Protein AF-A0A7W0Q7G8-F1 (afdb_monomer)

Solvent-accessible surface area (backbone atoms only — not comparable to full-atom values): 14414 Å² total; per-residue (Å²): 134,86,83,83,68,72,90,66,50,74,68,53,51,50,31,39,50,43,37,49,51,21,53,51,52,24,50,53,39,38,53,51,17,48,56,51,11,52,54,36,31,76,72,74,36,59,67,59,9,50,51,43,32,51,52,21,50,53,50,22,52,51,49,33,52,53,27,45,51,52,18,37,72,70,49,53,97,83,48,66,49,64,58,69,44,63,45,79,78,49,75,60,97,88,45,76,45,71,47,62,78,22,70,73,46,47,34,51,34,46,63,75,34,53,96,70,60,74,82,75,51,72,67,58,51,51,47,40,52,52,48,53,52,49,58,70,68,46,77,50,66,71,83,72,48,76,82,72,74,78,65,90,48,69,69,52,43,54,55,55,44,69,70,37,93,41,72,67,57,26,51,55,51,47,54,55,46,61,76,68,51,78,52,68,68,62,43,51,51,53,38,51,55,52,36,51,67,64,44,48,66,55,49,56,56,45,69,74,45,58,78,88,53,32,61,59,54,52,53,48,51,50,53,51,54,72,72,49,95,62,63,64,69,45,47,54,51,44,48,54,53,50,51,52,51,55,60,69,70,49,76,88,126

Nearest PDB structures (foldseek):
  4mrn-assembly1_A  TM=2.225E-01  e=9.162E+00  Novosphingobium aromaticivorans DSM 12444

Foldseek 3Di:
DDDQDQPDDLLLVVLQVLLVVLVVVLVVLQVVLQVVLVVCCVPPNNVSSVVSNVVSNVVSVVSNVVSLVVSQVSDDPPHQDSYPQKDWPDDDDLDTDIDGPGLLSLLVSCVRCVVPDDDQDPVSVVSNVVNVVVVVPPPPCVVVPPCDDQDDDLVVLLVVLVPQPDLVSNLVSLVVVVVRDPDPVSNLVSLVSNLCVVCVVLVVVLVPDDLVCSLVSLVVVLVVLVSDDGPPSNSVVNNVVSVVVNVVSDDDD

pLDDT: mean 89.49, std 10.61, range [42.88, 98.25]

Structure (mmCIF, N/CA/C/O backbone):
data_AF-A0A7W0Q7G8-F1
#
_entry.id   AF-A0A7W0Q7G8-F1
#
loop_
_atom_site.group_PDB
_atom_site.id
_atom_site.type_symbol
_atom_site.label_atom_id
_atom_site.label_alt_id
_atom_site.label_comp_id
_atom_site.label_asym_id
_atom_site.label_entity_id
_atom_site.label_seq_id
_atom_site.pdbx_PDB_ins_code
_atom_site.Cartn_x
_atom_site.Cartn_y
_atom_site.Cartn_z
_atom_site.occupancy
_atom_site.B_iso_or_equiv
_atom_site.auth_seq_id
_atom_site.auth_comp_id
_atom_site.auth_asym_id
_atom_site.auth_atom_id
_atom_site.pdbx_PDB_model_num
ATOM 1 N N . MET A 1 1 ? -1.857 24.475 -11.453 1.00 55.62 1 MET A N 1
ATOM 2 C CA . MET A 1 1 ? -1.023 24.073 -10.298 1.00 55.62 1 MET A CA 1
ATOM 3 C C . MET A 1 1 ? -0.299 22.792 -10.704 1.00 55.62 1 MET A C 1
ATOM 5 O O . MET A 1 1 ? -0.971 21.893 -11.186 1.00 55.62 1 MET A O 1
ATOM 9 N N . ARG A 1 2 ? 1.041 22.737 -10.677 1.00 68.44 2 ARG A N 1
ATOM 10 C CA . ARG A 1 2 ? 1.779 21.526 -11.094 1.00 68.44 2 ARG A CA 1
ATOM 11 C C . ARG A 1 2 ? 1.855 20.561 -9.912 1.00 68.44 2 ARG A C 1
ATOM 13 O O . ARG A 1 2 ? 2.309 20.961 -8.846 1.00 68.44 2 ARG A O 1
ATOM 20 N N . GLU A 1 3 ? 1.425 19.322 -10.108 1.00 83.19 3 GLU A N 1
ATOM 21 C CA . GLU A 1 3 ? 1.458 18.278 -9.080 1.00 83.19 3 GLU A CA 1
ATOM 22 C C . GLU A 1 3 ? 2.909 17.888 -8.751 1.00 83.19 3 GLU A C 1
ATOM 24 O O . GLU A 1 3 ? 3.724 17.705 -9.661 1.00 83.19 3 GLU A O 1
ATOM 29 N N . LEU A 1 4 ? 3.264 17.813 -7.466 1.00 83.81 4 LEU A N 1
ATOM 30 C CA . LEU A 1 4 ? 4.567 17.317 -7.008 1.00 83.81 4 LEU A CA 1
ATOM 31 C C . LEU A 1 4 ? 4.501 15.795 -6.875 1.00 83.81 4 LEU A C 1
ATOM 33 O O . LEU A 1 4 ? 3.577 15.268 -6.262 1.00 83.81 4 LEU A O 1
ATOM 37 N N . LEU A 1 5 ? 5.486 15.093 -7.433 1.00 82.94 5 LEU A N 1
ATOM 38 C CA . LEU A 1 5 ? 5.539 13.634 -7.385 1.00 82.94 5 LEU A CA 1
ATOM 39 C C . LEU A 1 5 ? 6.273 13.196 -6.117 1.00 82.94 5 LEU A C 1
ATOM 41 O O . LEU A 1 5 ? 7.446 13.521 -5.936 1.00 82.94 5 LEU A O 1
ATOM 45 N N . PHE A 1 6 ? 5.591 12.465 -5.240 1.00 84.62 6 PHE A N 1
ATOM 46 C CA . PHE A 1 6 ? 6.194 11.900 -4.035 1.00 84.62 6 PHE A CA 1
ATOM 47 C C . PHE A 1 6 ? 6.499 10.411 -4.254 1.00 84.62 6 PHE A C 1
ATOM 49 O O . PHE A 1 6 ? 5.571 9.651 -4.533 1.00 84.62 6 PHE A O 1
ATOM 56 N N . PRO A 1 7 ? 7.762 9.960 -4.108 1.00 80.38 7 PRO A N 1
ATOM 57 C CA . PRO A 1 7 ? 8.162 8.575 -4.365 1.00 80.38 7 PRO A CA 1
ATOM 58 C C . PRO A 1 7 ? 7.770 7.620 -3.225 1.00 80.38 7 PRO A C 1
ATOM 60 O O . PRO A 1 7 ? 8.604 6.885 -2.688 1.00 80.38 7 PRO A O 1
ATOM 63 N N . TYR A 1 8 ? 6.498 7.611 -2.833 1.00 81.19 8 TYR A N 1
ATOM 64 C CA . TYR A 1 8 ? 5.974 6.618 -1.904 1.00 81.19 8 TYR A CA 1
ATOM 65 C C . TYR A 1 8 ? 5.617 5.332 -2.648 1.00 81.19 8 TYR A C 1
ATOM 67 O O . TYR A 1 8 ? 4.885 5.349 -3.632 1.00 81.19 8 TYR A O 1
ATOM 75 N N . CYS A 1 9 ? 6.087 4.188 -2.149 1.00 83.19 9 CYS A N 1
ATOM 76 C CA . CYS A 1 9 ? 5.503 2.908 -2.543 1.00 83.19 9 CYS A CA 1
ATOM 77 C C . CYS A 1 9 ? 4.187 2.677 -1.781 1.00 83.19 9 CYS A C 1
ATOM 79 O O . CYS A 1 9 ? 3.979 3.250 -0.708 1.00 83.19 9 CYS A O 1
ATOM 81 N N . SER A 1 10 ? 3.322 1.793 -2.283 1.00 78.25 10 SER A N 1
ATOM 82 C CA . SER A 1 10 ? 2.039 1.459 -1.640 1.00 78.25 10 SER A CA 1
ATOM 83 C C . SER A 1 10 ? 2.195 1.033 -0.173 1.00 78.25 10 SER A C 1
ATOM 85 O O . SER A 1 10 ? 1.406 1.428 0.682 1.00 78.25 10 SER A O 1
ATOM 87 N N . ARG A 1 11 ? 3.273 0.309 0.157 1.00 82.06 11 ARG A N 1
ATOM 88 C CA . ARG A 1 11 ? 3.607 -0.059 1.544 1.00 82.06 11 ARG A CA 1
ATOM 89 C C . ARG A 1 11 ? 3.956 1.150 2.409 1.00 82.06 11 ARG A C 1
ATOM 91 O O . ARG A 1 11 ? 3.580 1.184 3.580 1.00 82.06 11 ARG A O 1
ATOM 98 N N . CYS A 1 12 ? 4.658 2.138 1.851 1.00 84.88 12 CYS A N 1
ATOM 99 C CA . CYS A 1 12 ? 4.950 3.370 2.573 1.00 84.88 12 CYS A CA 1
ATOM 100 C C . CYS A 1 12 ? 3.671 4.156 2.877 1.00 84.88 12 CYS A C 1
ATOM 102 O O . CYS A 1 12 ? 3.468 4.587 4.007 1.00 84.88 12 CYS A O 1
ATOM 104 N N . VAL A 1 13 ? 2.766 4.254 1.900 1.00 87.75 13 VAL A N 1
ATOM 105 C CA . VAL A 1 13 ? 1.443 4.865 2.100 1.00 87.75 13 VAL A CA 1
ATOM 106 C C . VAL A 1 13 ? 0.654 4.122 3.185 1.00 87.75 13 VAL A C 1
ATOM 108 O O . VAL A 1 13 ? 0.043 4.752 4.047 1.00 87.75 13 VAL A O 1
ATOM 111 N N . GLY A 1 14 ? 0.715 2.787 3.197 1.00 86.12 14 GLY A N 1
ATOM 112 C CA . GLY A 1 14 ? 0.046 1.950 4.193 1.00 86.12 14 GLY A CA 1
ATOM 113 C C . GLY A 1 14 ? 0.449 2.262 5.638 1.00 86.12 14 GLY A C 1
ATOM 114 O O . GLY A 1 14 ? -0.424 2.511 6.470 1.00 86.12 14 GLY A O 1
ATOM 115 N N . HIS A 1 15 ? 1.750 2.298 5.956 1.00 88.44 15 HIS A N 1
ATOM 116 C CA . HIS A 1 15 ? 2.173 2.586 7.335 1.00 88.44 15 HIS A CA 1
ATOM 117 C C . HIS A 1 15 ? 1.925 4.047 7.733 1.00 88.44 15 HIS A C 1
ATOM 119 O O . HIS A 1 15 ? 1.560 4.297 8.881 1.00 88.44 15 HIS A O 1
ATOM 125 N N . VAL A 1 16 ? 2.047 5.003 6.800 1.00 88.81 16 VAL A N 1
ATOM 126 C CA . VAL A 1 16 ? 1.694 6.409 7.062 1.00 88.81 16 VAL A CA 1
ATOM 127 C C . VAL A 1 16 ? 0.213 6.526 7.410 1.00 88.81 16 VAL A C 1
ATOM 129 O O . VAL A 1 16 ? -0.131 7.192 8.383 1.00 88.81 16 VAL A O 1
ATOM 132 N N . ARG A 1 17 ? -0.666 5.812 6.700 1.00 90.44 17 ARG A N 1
ATOM 133 C CA . ARG A 1 17 ? -2.098 5.787 7.014 1.00 90.44 17 ARG A CA 1
ATOM 134 C C . ARG A 1 17 ? -2.375 5.211 8.404 1.00 90.44 17 ARG A C 1
ATOM 136 O O . ARG A 1 17 ? -3.215 5.745 9.125 1.00 90.44 17 ARG A O 1
ATOM 143 N N . ILE A 1 18 ? -1.667 4.152 8.809 1.00 89.62 18 ILE A N 1
ATOM 144 C CA . ILE A 1 18 ? -1.769 3.588 10.170 1.00 89.62 18 ILE A CA 1
ATOM 145 C C . ILE A 1 18 ? -1.323 4.625 11.209 1.00 89.62 18 ILE A C 1
ATOM 147 O O . ILE A 1 18 ? -2.012 4.831 12.209 1.00 89.62 18 ILE A O 1
ATOM 151 N N . TRP A 1 19 ? -0.210 5.314 10.950 1.00 91.69 19 TRP A N 1
ATOM 152 C CA . TRP A 1 19 ? 0.302 6.379 11.809 1.00 91.69 19 TRP A CA 1
ATOM 153 C C . TRP A 1 19 ? -0.710 7.526 11.967 1.00 91.69 19 TRP A C 1
ATOM 155 O O . TRP A 1 19 ? -1.003 7.950 13.085 1.00 91.69 19 TRP A O 1
ATOM 165 N N . GLU A 1 20 ? -1.293 7.999 10.863 1.00 91.00 20 GLU A N 1
ATOM 166 C CA . GLU A 1 20 ? -2.317 9.053 10.859 1.00 91.00 20 GLU A CA 1
ATOM 167 C C . GLU A 1 20 ? -3.597 8.630 11.571 1.00 91.00 20 GLU A C 1
ATOM 169 O O . GLU A 1 20 ? -4.139 9.396 12.364 1.00 91.00 20 GLU A O 1
ATOM 174 N N . THR A 1 21 ? -4.043 7.393 11.351 1.00 90.31 21 THR A N 1
ATOM 175 C CA . THR A 1 21 ? -5.220 6.843 12.035 1.00 90.31 21 THR A CA 1
ATOM 176 C C . THR A 1 21 ? -4.992 6.796 13.546 1.00 90.31 21 THR A C 1
ATOM 178 O O . THR A 1 21 ? -5.896 7.127 14.309 1.00 90.31 21 THR A O 1
ATOM 181 N N . GLY A 1 22 ? -3.775 6.458 13.991 1.00 89.75 22 GLY A N 1
ATOM 182 C CA . GLY A 1 22 ? -3.403 6.506 15.405 1.00 89.75 22 GLY A CA 1
ATOM 183 C C . GLY A 1 22 ? -3.446 7.917 15.990 1.00 89.75 22 GLY A C 1
ATOM 184 O O . GLY A 1 22 ? -3.994 8.106 17.075 1.00 89.75 22 GLY A O 1
ATOM 185 N N . SER A 1 23 ? -2.935 8.909 15.254 1.00 90.69 23 SER A N 1
ATOM 186 C CA . SER A 1 23 ? -3.007 10.318 15.662 1.00 90.69 23 SER A CA 1
ATOM 187 C C . SER A 1 23 ? -4.447 10.828 15.725 1.00 90.69 23 SER A C 1
ATOM 189 O O . SER A 1 23 ? -4.807 11.533 16.659 1.00 90.69 23 SER A O 1
ATOM 191 N N . MET A 1 24 ? -5.285 10.469 14.752 1.00 93.56 24 MET A N 1
ATOM 192 C CA . MET A 1 24 ? -6.693 10.863 14.737 1.00 93.56 24 MET A CA 1
ATOM 193 C C . MET A 1 24 ? -7.456 10.219 15.899 1.00 93.56 24 MET A C 1
ATOM 195 O O . MET A 1 24 ? -8.207 10.897 16.596 1.00 93.56 24 MET A O 1
ATOM 199 N N . ALA A 1 25 ? -7.229 8.926 16.151 1.00 92.75 25 ALA A N 1
ATOM 200 C CA . ALA A 1 25 ? -7.847 8.214 17.264 1.00 92.75 25 ALA A CA 1
ATOM 201 C C . ALA A 1 25 ? -7.474 8.835 18.618 1.00 92.75 25 ALA A C 1
ATOM 203 O O . ALA A 1 25 ? -8.348 9.029 19.461 1.00 92.75 25 ALA A O 1
ATOM 204 N N . SER A 1 26 ? -6.204 9.199 18.826 1.00 93.31 26 SER A N 1
ATOM 205 C CA . SER A 1 26 ? -5.782 9.842 20.073 1.00 93.31 26 SER A CA 1
ATOM 206 C C . SER A 1 26 ? -6.368 11.244 20.235 1.00 93.31 26 SER A C 1
ATOM 208 O O . SER A 1 26 ? -6.810 11.582 21.332 1.00 93.31 26 SER A O 1
ATOM 210 N N . SER A 1 27 ? -6.479 12.027 19.155 1.00 95.31 27 SER A N 1
ATOM 211 C CA . SER A 1 27 ? -7.188 13.313 19.179 1.00 95.31 27 SER A CA 1
ATOM 212 C C . SER A 1 27 ? -8.660 13.154 19.570 1.00 95.31 27 SER A C 1
ATOM 214 O O . SER A 1 27 ? -9.144 13.904 20.413 1.00 95.31 27 SER A O 1
ATOM 216 N N . VAL A 1 28 ? -9.365 12.157 19.024 1.00 97.31 28 VAL A N 1
ATOM 217 C CA . VAL A 1 28 ? -10.772 11.880 19.373 1.00 97.31 28 VAL A CA 1
ATOM 218 C C . VAL A 1 28 ? -10.918 11.484 20.845 1.00 97.31 28 VAL A C 1
ATOM 220 O O . VAL A 1 28 ? -11.810 11.993 21.528 1.00 97.31 28 VAL A O 1
ATOM 223 N N . ILE A 1 29 ? -10.029 10.626 21.358 1.00 96.94 29 ILE A N 1
ATOM 224 C CA . ILE A 1 29 ? -10.009 10.238 22.779 1.00 96.94 29 ILE A CA 1
ATOM 225 C C . ILE A 1 29 ? -9.787 11.467 23.667 1.00 96.94 29 ILE A C 1
ATOM 227 O O . ILE A 1 29 ? -10.525 11.661 24.630 1.00 96.94 29 ILE A O 1
ATOM 231 N N . MET A 1 30 ? -8.818 12.320 23.322 1.00 97.94 30 MET A N 1
ATOM 232 C CA . MET A 1 30 ? -8.525 13.542 24.074 1.00 97.94 30 MET A CA 1
ATOM 233 C C . MET A 1 30 ? -9.702 14.514 24.081 1.00 97.94 30 MET A C 1
ATOM 235 O O . MET A 1 30 ? -10.077 14.993 25.146 1.00 97.94 30 MET A O 1
ATOM 239 N N . LEU A 1 31 ? -10.319 14.777 22.925 1.00 97.94 31 LEU A N 1
ATOM 240 C CA . LEU A 1 31 ? -11.483 15.662 22.834 1.00 97.94 31 LEU A CA 1
ATOM 241 C C . LEU A 1 31 ? -12.647 15.137 23.680 1.00 97.94 31 LEU A C 1
ATOM 243 O O . LEU A 1 31 ? -13.218 15.884 24.469 1.00 97.94 31 LEU A O 1
ATOM 247 N N . THR A 1 32 ? -12.937 13.838 23.587 1.00 97.75 32 THR A N 1
ATOM 248 C CA . THR A 1 32 ? -13.995 13.195 24.382 1.00 97.75 32 THR A CA 1
ATOM 249 C C . THR A 1 32 ? -13.694 13.271 25.880 1.00 97.75 32 THR A C 1
ATOM 251 O O . THR A 1 32 ? -14.578 13.589 26.673 1.00 97.75 32 THR A O 1
ATOM 254 N N . GLY A 1 33 ? -12.441 13.031 26.274 1.00 97.75 33 GLY A N 1
ATOM 255 C CA . GLY A 1 33 ? -11.991 13.131 27.660 1.00 97.75 33 GLY A CA 1
ATOM 256 C C . GLY A 1 33 ? -12.069 14.545 28.229 1.00 97.75 33 GLY A C 1
ATOM 257 O O . GLY A 1 33 ? -12.517 14.720 29.358 1.00 97.75 33 GLY A O 1
ATOM 258 N N . ILE A 1 34 ? -11.687 15.556 27.444 1.00 98.00 34 ILE A N 1
ATOM 259 C CA . ILE A 1 34 ? -11.801 16.972 27.818 1.00 98.00 34 ILE A CA 1
ATOM 260 C C . ILE A 1 34 ? -13.273 17.345 28.003 1.00 98.00 34 ILE A C 1
ATOM 262 O O . ILE A 1 34 ? -13.645 17.852 29.060 1.00 98.00 34 ILE A O 1
ATOM 266 N N . SER A 1 35 ? -14.124 17.060 27.013 1.00 98.00 35 SER A N 1
ATOM 267 C CA . SER A 1 35 ? -15.554 17.375 27.085 1.00 98.00 35 SER A CA 1
ATOM 268 C C . SER A 1 35 ? -16.237 16.664 28.256 1.00 98.00 35 SER A C 1
ATOM 270 O O . SER A 1 35 ? -16.963 17.301 29.016 1.00 98.00 35 SER A O 1
ATOM 272 N N . GLY A 1 36 ? -15.964 15.370 28.453 1.00 97.25 36 GLY A N 1
ATOM 273 C CA . GLY A 1 36 ? -16.499 14.601 29.579 1.00 97.25 36 GLY A CA 1
ATOM 274 C C . GLY A 1 36 ? -15.995 15.103 30.934 1.00 97.25 36 GLY A C 1
ATOM 275 O O . GLY A 1 36 ? -16.781 15.257 31.868 1.00 97.25 36 GLY A O 1
ATOM 276 N N . GLY A 1 37 ? -14.703 15.431 31.027 1.00 97.06 37 GLY A N 1
ATOM 277 C CA . GLY A 1 37 ? -14.094 16.000 32.227 1.00 97.06 37 GLY A CA 1
ATOM 278 C C . GLY A 1 37 ? -14.726 17.334 32.631 1.00 97.06 37 GLY A C 1
ATOM 279 O O . GLY A 1 37 ? -15.038 17.524 33.805 1.00 97.06 37 GLY A O 1
ATOM 280 N N . ILE A 1 38 ? -14.992 18.225 31.666 1.00 98.12 38 ILE A N 1
ATOM 281 C CA . ILE A 1 38 ? -15.667 19.511 31.910 1.00 98.12 38 ILE A CA 1
ATOM 282 C C . ILE A 1 38 ? -17.085 19.292 32.453 1.00 98.12 38 ILE A C 1
ATOM 284 O O . ILE A 1 38 ? -17.454 19.896 33.458 1.00 98.12 38 ILE A O 1
ATOM 288 N N . VAL A 1 39 ? -17.875 18.405 31.839 1.00 98.25 39 VAL A N 1
ATOM 289 C CA . VAL A 1 39 ? -19.254 18.127 32.284 1.00 98.25 39 VAL A CA 1
ATOM 290 C C . VAL A 1 39 ? -19.284 17.591 33.720 1.00 98.25 39 VAL A C 1
ATOM 292 O O . VAL A 1 39 ? -20.107 18.029 34.527 1.00 98.25 39 VAL A O 1
ATOM 295 N N . ILE A 1 40 ? -18.373 16.682 34.077 1.00 97.88 40 ILE A N 1
ATOM 296 C CA . ILE A 1 40 ? -18.291 16.121 35.437 1.00 97.88 40 ILE A CA 1
ATOM 297 C C . ILE A 1 40 ? -17.808 17.169 36.444 1.00 97.88 40 ILE A C 1
ATOM 299 O O . ILE A 1 40 ? -18.347 17.248 37.550 1.00 97.88 40 ILE A O 1
ATOM 303 N N . ALA A 1 41 ? -16.841 18.008 36.061 1.00 97.56 41 ALA A N 1
ATOM 304 C CA . ALA A 1 41 ? -16.359 19.096 36.907 1.00 97.56 41 ALA A CA 1
ATOM 305 C C . ALA A 1 41 ? -17.470 20.098 37.254 1.00 97.56 41 ALA A C 1
ATOM 307 O O . ALA A 1 41 ? -17.533 20.556 38.392 1.00 97.56 41 ALA A O 1
ATOM 308 N N . LEU A 1 42 ? -18.351 20.406 36.294 1.00 97.69 42 LEU A N 1
ATOM 309 C CA . LEU A 1 42 ? -19.468 21.338 36.481 1.00 97.69 42 LEU A CA 1
ATOM 310 C C . LEU A 1 42 ? -20.656 20.730 37.240 1.00 97.69 42 LEU A C 1
ATOM 312 O O . LEU A 1 42 ? -21.369 21.459 37.922 1.00 97.69 42 LEU A O 1
ATOM 316 N N . SER A 1 43 ? -20.894 19.421 37.110 1.00 97.31 43 SER A N 1
ATOM 317 C CA . SER A 1 43 ? -22.082 18.762 37.681 1.00 97.31 43 SER A CA 1
ATOM 318 C C . SER A 1 43 ? -21.859 18.111 39.046 1.00 97.31 43 SER A C 1
ATOM 320 O O . SER A 1 43 ? -22.825 17.922 39.781 1.00 97.31 43 SER A O 1
ATOM 322 N N . GLN A 1 44 ? -20.620 17.739 39.384 1.00 96.81 44 GLN A N 1
ATOM 323 C CA . GLN A 1 44 ? -20.318 16.975 40.597 1.00 96.81 44 GLN A CA 1
ATOM 324 C C . GLN A 1 44 ? -19.156 17.577 41.386 1.00 96.81 44 GLN A C 1
ATOM 326 O O . GLN A 1 44 ? -19.365 18.225 42.408 1.00 96.81 44 GLN A O 1
ATOM 331 N N . THR A 1 45 ? -17.917 17.326 40.947 1.00 96.88 45 THR A N 1
ATOM 332 C CA . THR A 1 45 ? -16.697 17.771 41.632 1.00 96.88 45 THR A CA 1
ATOM 333 C C . THR A 1 45 ? -15.564 17.996 40.635 1.00 96.88 45 THR A C 1
ATOM 335 O O . THR A 1 45 ? -15.382 17.223 39.690 1.00 96.88 45 THR A O 1
ATOM 338 N N . ALA A 1 46 ? -14.731 19.009 40.891 1.00 96.50 46 ALA A N 1
ATOM 339 C CA . ALA A 1 46 ? -13.535 19.277 40.090 1.00 96.50 46 ALA A CA 1
ATOM 340 C C . ALA A 1 46 ? -12.565 18.078 40.057 1.00 96.50 46 ALA A C 1
ATOM 342 O O . ALA A 1 46 ? -11.974 17.788 39.017 1.00 96.50 46 ALA A O 1
ATOM 343 N N . LEU A 1 47 ? -12.445 17.342 41.172 1.00 97.38 47 LEU A N 1
ATOM 344 C CA . LEU A 1 47 ? -11.607 16.144 41.256 1.00 97.38 47 LEU A CA 1
ATOM 345 C C . LEU A 1 47 ? -12.082 15.043 40.294 1.00 97.38 47 LEU A C 1
ATOM 347 O O . LEU A 1 47 ? -11.258 14.443 39.609 1.00 97.38 47 LEU A O 1
ATOM 351 N N . GLY A 1 48 ? -13.396 14.813 40.185 1.00 96.56 48 GLY A N 1
ATOM 352 C CA . GLY A 1 48 ? -13.952 13.846 39.233 1.00 96.56 48 GLY A CA 1
ATOM 353 C C . GLY A 1 48 ? -13.625 14.199 37.779 1.00 96.56 48 GLY A C 1
ATOM 354 O O . GLY A 1 48 ? -13.195 13.335 37.014 1.00 96.56 48 GLY A O 1
ATOM 355 N N . GLY A 1 49 ? -13.746 15.479 37.413 1.00 96.25 49 GLY A N 1
ATOM 356 C CA . GLY A 1 49 ? -13.380 15.956 36.076 1.00 96.25 49 GLY A CA 1
ATOM 357 C C . GLY A 1 49 ? -11.894 15.763 35.755 1.00 96.25 49 GLY A C 1
ATOM 358 O O . GLY A 1 49 ? -11.552 15.296 34.666 1.00 96.25 49 GLY A O 1
ATOM 359 N N . LEU A 1 50 ? -11.012 16.044 36.723 1.00 97.88 50 LEU A N 1
ATOM 360 C CA . LEU A 1 50 ? -9.567 15.816 36.598 1.00 97.88 50 LEU A CA 1
ATOM 361 C C . LEU A 1 50 ? -9.223 14.335 36.393 1.00 97.88 50 LEU A C 1
ATOM 363 O O . LEU A 1 50 ? -8.371 14.023 35.561 1.00 97.88 50 LEU A O 1
ATOM 367 N N . LEU A 1 51 ? -9.891 13.421 37.105 1.00 98.06 51 LEU A N 1
ATOM 368 C CA . LEU A 1 51 ? -9.667 11.980 36.948 1.00 98.06 51 LEU A CA 1
ATOM 369 C C . LEU A 1 51 ? -10.053 11.487 35.549 1.00 98.06 51 LEU A C 1
ATOM 371 O O . LEU A 1 51 ? -9.304 10.718 34.945 1.00 98.06 51 LEU A O 1
ATOM 375 N N . VAL A 1 52 ? -11.177 11.957 35.001 1.00 97.75 52 VAL A N 1
ATOM 376 C CA . VAL A 1 52 ? -11.607 11.592 33.640 1.00 97.75 52 VAL A CA 1
ATOM 377 C C . VAL A 1 52 ? -10.649 12.127 32.583 1.00 97.75 52 VAL A C 1
ATOM 379 O O . VAL A 1 52 ? -10.257 11.384 31.680 1.00 97.75 52 VAL A O 1
ATOM 382 N N . PHE A 1 53 ? -10.209 13.379 32.718 1.00 97.06 53 PHE A N 1
ATOM 383 C CA . PHE A 1 53 ? -9.194 13.941 31.830 1.00 97.06 53 PHE A CA 1
ATOM 384 C C . PHE A 1 53 ? -7.875 13.153 31.904 1.00 97.06 53 PHE A C 1
ATOM 386 O O . PHE A 1 53 ? -7.316 12.783 30.870 1.00 97.06 53 PHE A O 1
ATOM 393 N N . GLY A 1 54 ? -7.407 12.834 33.116 1.00 97.69 54 GLY A N 1
ATOM 394 C CA . GLY A 1 54 ? -6.196 12.042 33.331 1.00 97.69 54 GLY A CA 1
ATOM 395 C C . GLY A 1 54 ? -6.279 10.649 32.701 1.00 97.69 54 GLY A C 1
ATOM 396 O O . GLY A 1 54 ? -5.349 10.226 32.013 1.00 97.69 54 GLY A O 1
ATOM 397 N N . ALA A 1 55 ? -7.411 9.957 32.857 1.00 97.94 55 ALA A N 1
ATOM 398 C CA . ALA A 1 55 ? -7.638 8.653 32.238 1.00 97.94 55 ALA A CA 1
ATOM 399 C C . ALA A 1 55 ? -7.627 8.728 30.700 1.00 97.94 55 ALA A C 1
ATOM 401 O O . ALA A 1 55 ? -7.007 7.887 30.043 1.00 97.94 55 ALA A O 1
ATOM 402 N N . ALA A 1 56 ? -8.259 9.752 30.119 1.00 97.19 56 ALA A N 1
ATOM 403 C CA . ALA A 1 56 ? -8.258 9.964 28.674 1.00 97.19 56 ALA A CA 1
ATOM 404 C C . ALA A 1 56 ? -6.854 10.255 28.126 1.00 97.19 56 ALA A C 1
ATOM 406 O O . ALA A 1 56 ? -6.484 9.713 27.084 1.00 97.19 56 ALA A O 1
ATOM 407 N N . LEU A 1 57 ? -6.048 11.041 28.847 1.00 98.06 57 LEU A N 1
ATOM 408 C CA . LEU A 1 57 ? -4.657 11.311 28.486 1.00 98.06 57 LEU A CA 1
ATOM 409 C C . LEU A 1 57 ? -3.824 10.023 28.441 1.00 98.06 57 LEU A C 1
ATOM 411 O O . LEU A 1 57 ? -3.136 9.767 27.452 1.00 98.06 57 LEU A O 1
ATOM 415 N N . VAL A 1 58 ? -3.927 9.179 29.473 1.00 98.19 58 VAL A N 1
ATOM 416 C CA . VAL A 1 58 ? -3.230 7.882 29.515 1.00 98.19 58 VAL A CA 1
ATOM 417 C C . VAL A 1 58 ? -3.674 6.990 28.353 1.00 98.19 58 VAL A C 1
ATOM 419 O O . VAL A 1 58 ? -2.832 6.435 27.643 1.00 98.19 58 VAL A O 1
ATOM 422 N N . ALA A 1 59 ? -4.982 6.893 28.101 1.00 97.50 59 ALA A N 1
ATOM 423 C CA . ALA A 1 59 ? -5.516 6.115 26.987 1.00 97.50 59 ALA A CA 1
ATOM 424 C C . ALA A 1 59 ? -5.007 6.623 25.625 1.00 97.50 59 ALA A C 1
ATOM 426 O O . ALA A 1 59 ? -4.577 5.823 24.791 1.00 97.50 59 ALA A O 1
ATOM 427 N N . ALA A 1 60 ? -4.989 7.940 25.405 1.00 95.75 60 ALA A N 1
ATOM 428 C CA . ALA A 1 60 ? -4.495 8.553 24.173 1.00 95.75 60 ALA A CA 1
ATOM 429 C C . ALA A 1 60 ? -3.005 8.248 23.926 1.00 95.75 60 ALA A C 1
ATOM 431 O O . ALA A 1 60 ? -2.621 7.923 22.795 1.00 95.75 60 ALA A O 1
ATOM 432 N N . VAL A 1 61 ? -2.173 8.289 24.973 1.00 97.06 61 VAL A N 1
ATOM 433 C CA . VAL A 1 61 ? -0.745 7.930 24.904 1.00 97.06 61 VAL A CA 1
ATOM 434 C C . VAL A 1 61 ? -0.556 6.447 24.579 1.00 97.06 61 VAL A C 1
ATOM 436 O O . VAL A 1 61 ? 0.242 6.114 23.697 1.00 97.06 61 VAL A O 1
ATOM 439 N N . ILE A 1 62 ? -1.306 5.552 25.232 1.00 97.25 62 ILE A N 1
ATOM 440 C CA . ILE A 1 62 ? -1.246 4.105 24.968 1.00 97.25 62 ILE A CA 1
ATOM 441 C C . ILE A 1 62 ? -1.639 3.808 23.518 1.00 97.25 62 ILE A C 1
ATOM 443 O O . ILE A 1 62 ? -0.893 3.135 22.804 1.00 97.25 62 ILE A O 1
ATOM 447 N N . VAL A 1 63 ? -2.773 4.342 23.051 1.00 95.00 63 VAL A N 1
ATOM 448 C CA . VAL A 1 63 ? -3.259 4.127 21.678 1.00 95.00 63 VAL A CA 1
ATOM 449 C C . VAL A 1 63 ? -2.243 4.630 20.659 1.00 95.00 63 VAL A C 1
ATOM 451 O O . VAL A 1 63 ? -1.891 3.895 19.735 1.00 95.00 63 VAL A O 1
ATOM 454 N N . THR A 1 64 ? -1.715 5.841 20.854 1.00 92.88 64 THR A N 1
ATOM 455 C CA . THR A 1 64 ? -0.682 6.402 19.974 1.00 92.88 64 THR A CA 1
ATOM 456 C C . THR A 1 64 ? 0.551 5.499 19.943 1.00 92.88 64 THR A C 1
ATOM 458 O O . THR A 1 64 ? 1.017 5.145 18.863 1.00 92.88 64 THR A O 1
ATOM 461 N N . SER A 1 65 ? 1.038 5.046 21.100 1.00 94.25 65 SER A N 1
ATOM 462 C CA . SER A 1 65 ? 2.236 4.200 21.198 1.00 94.25 65 SER A CA 1
ATOM 463 C C . SER A 1 65 ? 2.060 2.848 20.499 1.00 94.25 65 SER A C 1
ATOM 465 O O . SER A 1 65 ? 2.941 2.410 19.757 1.00 94.25 65 SER A O 1
ATOM 467 N N . ILE A 1 66 ? 0.900 2.201 20.673 1.00 95.00 66 ILE A N 1
ATOM 468 C CA . ILE A 1 66 ? 0.577 0.936 19.997 1.00 95.00 66 ILE A CA 1
ATOM 469 C C . ILE A 1 66 ? 0.522 1.145 18.481 1.00 95.00 66 ILE A C 1
ATOM 471 O O . ILE A 1 66 ? 1.082 0.344 17.734 1.00 95.00 66 ILE A O 1
ATOM 475 N N . MET A 1 67 ? -0.127 2.214 18.011 1.00 92.44 67 MET A N 1
ATOM 476 C CA . MET A 1 67 ? -0.250 2.484 16.575 1.00 92.44 67 MET A CA 1
ATOM 477 C C . MET A 1 67 ? 1.090 2.844 15.936 1.00 92.44 67 MET A C 1
ATOM 479 O O . MET A 1 67 ? 1.391 2.350 14.852 1.00 92.44 67 MET A O 1
ATOM 483 N N . GLN A 1 68 ? 1.929 3.623 16.619 1.00 91.56 68 GLN A N 1
ATOM 484 C CA . GLN A 1 68 ? 3.287 3.921 16.164 1.00 91.56 68 GLN A CA 1
ATOM 485 C C . GLN A 1 68 ? 4.157 2.659 16.114 1.00 91.56 68 GLN A C 1
ATOM 487 O O . GLN A 1 68 ? 4.871 2.446 15.136 1.00 91.56 68 GLN A O 1
ATOM 492 N N . SER A 1 69 ? 4.070 1.789 17.126 1.00 92.12 69 SER A N 1
ATOM 493 C CA . SER A 1 69 ? 4.778 0.503 17.138 1.00 92.12 69 SER A CA 1
ATOM 494 C C . SER A 1 69 ? 4.329 -0.400 15.984 1.00 92.12 69 SER A C 1
ATOM 496 O O . SER A 1 69 ? 5.158 -0.921 15.238 1.00 92.12 69 SER A O 1
ATOM 498 N N . ARG A 1 70 ? 3.012 -0.499 15.752 1.00 89.94 70 ARG A N 1
ATOM 499 C CA . ARG A 1 70 ? 2.451 -1.229 14.606 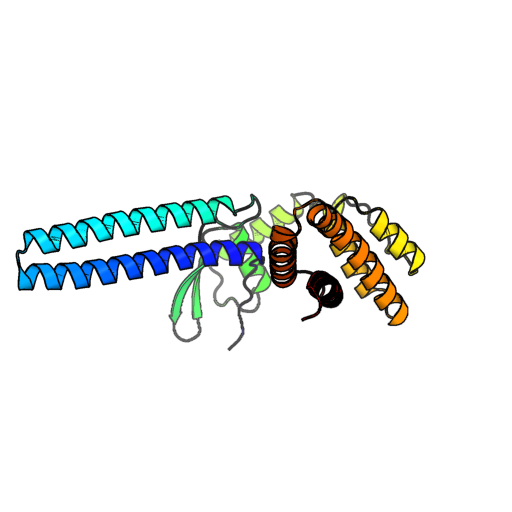1.00 89.94 70 ARG A CA 1
ATOM 500 C C . ARG A 1 70 ? 2.940 -0.657 13.280 1.00 89.94 70 ARG A C 1
ATOM 502 O O . ARG A 1 70 ? 3.428 -1.420 12.454 1.00 89.94 70 ARG A O 1
ATOM 509 N N . ALA A 1 71 ? 2.875 0.660 13.087 1.00 89.06 71 ALA A N 1
ATOM 510 C CA . ALA A 1 71 ? 3.366 1.305 11.871 1.00 89.06 71 ALA A CA 1
ATOM 511 C C . ALA A 1 71 ? 4.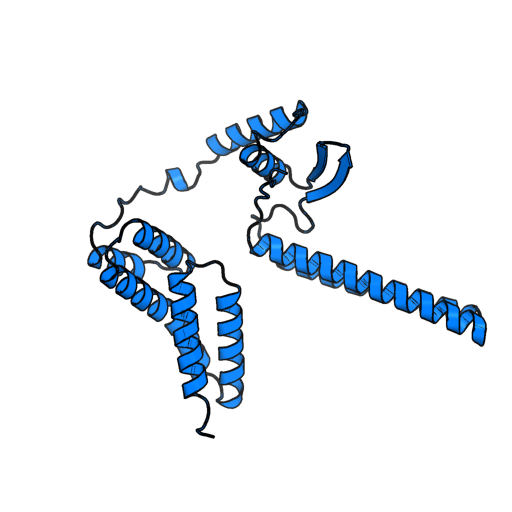844 0.962 11.610 1.00 89.06 71 ALA A C 1
ATOM 513 O O . ALA A 1 71 ? 5.174 0.506 10.518 1.00 89.06 71 ALA A O 1
ATOM 514 N N . ARG A 1 72 ? 5.702 1.063 12.637 1.00 89.62 72 ARG A N 1
ATOM 515 C CA . ARG A 1 72 ? 7.127 0.703 12.548 1.00 89.62 72 ARG A CA 1
ATOM 516 C C . ARG A 1 72 ? 7.355 -0.779 12.250 1.00 89.62 72 ARG A C 1
ATOM 518 O O . ARG A 1 72 ? 8.261 -1.101 11.492 1.00 89.62 72 ARG A O 1
ATOM 525 N N . SER A 1 73 ? 6.530 -1.678 12.788 1.00 89.31 73 SER A N 1
ATOM 526 C CA . SER A 1 73 ? 6.637 -3.120 12.509 1.00 89.31 73 SER A CA 1
ATOM 527 C C . SER A 1 73 ? 6.348 -3.487 11.046 1.00 89.31 73 SER A C 1
ATOM 529 O O . SER A 1 73 ? 6.784 -4.533 10.574 1.00 89.31 73 SER A O 1
ATOM 531 N N . HIS A 1 74 ? 5.654 -2.613 10.311 1.00 84.06 74 HIS A N 1
ATOM 532 C CA . HIS A 1 74 ? 5.409 -2.765 8.876 1.00 84.06 74 HIS A CA 1
ATOM 533 C C . HIS A 1 74 ? 6.496 -2.121 7.999 1.00 84.06 74 HIS A C 1
ATOM 535 O O . HIS A 1 74 ? 6.450 -2.257 6.772 1.00 84.06 74 HIS A O 1
ATOM 541 N N . CYS A 1 75 ? 7.470 -1.426 8.590 1.00 85.94 75 CYS A N 1
ATOM 542 C CA . CYS A 1 75 ? 8.557 -0.803 7.846 1.00 85.94 75 CYS A CA 1
ATOM 543 C C . CYS A 1 75 ? 9.600 -1.846 7.440 1.00 85.94 75 CYS A C 1
ATOM 545 O O . CYS A 1 75 ? 10.084 -2.632 8.250 1.00 85.94 75 CYS A O 1
ATOM 547 N N . LEU A 1 76 ? 9.974 -1.824 6.163 1.00 83.31 76 LEU A N 1
ATOM 548 C CA . LEU A 1 76 ? 11.097 -2.597 5.647 1.00 83.31 76 LEU A CA 1
ATOM 549 C C . LEU A 1 76 ? 12.393 -1.786 5.763 1.00 83.31 76 LEU A C 1
ATOM 551 O O . LEU A 1 76 ? 12.330 -0.556 5.792 1.00 83.31 76 LEU A O 1
ATOM 555 N N . PRO A 1 77 ? 13.569 -2.433 5.687 1.00 79.88 77 PRO A N 1
ATOM 556 C CA . PRO A 1 77 ? 14.852 -1.729 5.598 1.00 79.88 77 PRO A CA 1
ATOM 557 C C . PRO A 1 77 ? 14.943 -0.742 4.421 1.00 79.88 77 PRO A C 1
ATOM 559 O O . PRO A 1 77 ? 15.763 0.166 4.430 1.00 79.88 77 PRO A O 1
ATOM 562 N N . SER A 1 78 ? 14.098 -0.910 3.398 1.00 79.12 78 SER A N 1
ATOM 563 C CA . SER A 1 78 ? 14.008 -0.017 2.240 1.00 79.12 78 SER A CA 1
ATOM 564 C C . SER A 1 78 ? 13.051 1.169 2.426 1.00 79.12 78 SER A C 1
ATOM 566 O O . SER A 1 78 ? 12.920 1.984 1.512 1.00 79.12 78 SER A O 1
ATOM 568 N N . CYS A 1 79 ? 12.306 1.244 3.534 1.00 83.62 79 CYS A N 1
ATOM 569 C CA . CYS A 1 79 ? 11.418 2.369 3.821 1.00 83.62 79 CYS A CA 1
ATOM 570 C C . CYS A 1 79 ? 12.235 3.615 4.181 1.00 83.62 79 CYS A C 1
ATOM 572 O O . CYS A 1 79 ? 13.269 3.527 4.833 1.00 83.62 79 CYS A O 1
ATOM 574 N N . ALA A 1 80 ? 11.752 4.786 3.762 1.00 84.00 80 ALA A N 1
ATOM 575 C CA . ALA A 1 80 ? 12.442 6.049 4.007 1.00 84.00 80 ALA A CA 1
ATOM 576 C C . ALA A 1 80 ? 12.491 6.416 5.494 1.00 84.00 80 ALA A C 1
ATOM 578 O O . ALA A 1 80 ? 13.539 6.832 5.980 1.00 84.00 80 ALA A O 1
ATOM 579 N N . SER A 1 81 ? 11.371 6.258 6.200 1.00 87.06 81 SER A N 1
ATOM 580 C CA . SER A 1 81 ? 11.303 6.401 7.650 1.00 87.06 81 SER A CA 1
ATOM 581 C C . SER A 1 81 ? 10.208 5.513 8.241 1.00 87.06 81 SER A C 1
ATOM 583 O O . SER A 1 81 ? 9.404 4.926 7.512 1.00 87.06 8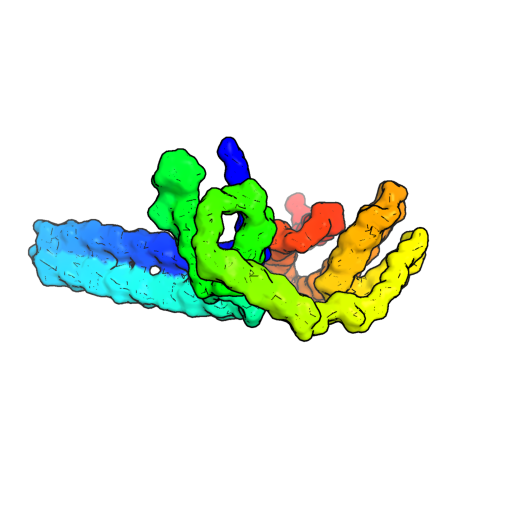1 SER A O 1
ATOM 585 N N . GLY A 1 82 ? 10.231 5.367 9.570 1.00 84.31 82 GLY A N 1
ATOM 586 C CA . GLY A 1 82 ? 9.200 4.661 10.339 1.00 84.31 82 GLY A CA 1
ATOM 587 C C . GLY A 1 82 ? 7.981 5.519 10.690 1.00 84.31 82 GLY A C 1
ATOM 588 O O . GLY A 1 82 ? 7.046 5.029 11.323 1.00 84.31 82 GLY A O 1
ATOM 589 N N . ALA A 1 83 ? 8.022 6.798 10.322 1.00 87.38 83 ALA A N 1
ATOM 590 C CA . ALA A 1 83 ? 6.985 7.795 10.534 1.00 87.38 83 ALA A CA 1
ATOM 591 C C . ALA A 1 83 ? 6.659 8.478 9.190 1.00 87.38 83 ALA A C 1
ATOM 593 O O . ALA A 1 83 ? 6.822 7.896 8.118 1.00 87.38 83 ALA A O 1
ATOM 594 N N . LYS A 1 84 ? 6.161 9.717 9.221 1.00 87.25 84 LYS A N 1
ATOM 595 C CA . LYS A 1 84 ? 5.951 10.499 7.998 1.00 87.25 84 LYS A CA 1
ATOM 596 C C . LYS A 1 84 ? 7.294 10.963 7.438 1.00 87.25 84 LYS A C 1
ATOM 598 O O . LYS A 1 84 ? 7.913 11.861 7.992 1.00 87.25 84 LYS A O 1
ATOM 603 N N . ALA A 1 85 ? 7.685 10.424 6.283 1.00 88.06 85 ALA A N 1
ATOM 604 C CA . ALA A 1 85 ? 8.926 10.835 5.619 1.00 88.06 85 ALA A CA 1
ATOM 605 C C . ALA A 1 85 ? 8.929 12.303 5.148 1.00 88.06 85 ALA A C 1
ATOM 607 O O . ALA A 1 85 ? 10.006 12.856 4.928 1.00 88.06 85 ALA A O 1
ATOM 608 N N . VAL A 1 86 ? 7.748 12.913 4.979 1.00 90.38 86 VAL A N 1
ATOM 609 C CA . VAL A 1 86 ? 7.569 14.312 4.571 1.00 90.38 86 VAL A CA 1
ATOM 610 C C . VAL A 1 86 ? 6.590 15.002 5.509 1.00 90.38 86 VAL A C 1
ATOM 612 O O . VAL A 1 86 ? 5.503 14.486 5.772 1.00 90.38 86 VAL A O 1
ATOM 615 N N . VAL A 1 87 ? 6.950 16.200 5.955 1.00 90.56 87 VAL A N 1
ATOM 616 C CA . VAL A 1 87 ? 6.071 17.117 6.679 1.00 90.56 87 VAL A CA 1
ATOM 617 C C . VAL A 1 87 ? 5.885 18.366 5.831 1.00 90.56 87 VAL A C 1
ATOM 619 O O . VAL A 1 87 ? 6.857 18.997 5.422 1.00 90.56 87 VAL A O 1
ATOM 622 N N . PHE A 1 88 ? 4.634 18.720 5.553 1.00 90.94 88 PHE A N 1
ATOM 623 C CA . PHE A 1 88 ? 4.298 19.973 4.886 1.00 90.94 88 PHE A CA 1
ATOM 624 C C . PHE A 1 88 ? 4.187 21.087 5.928 1.00 90.94 88 PHE A C 1
ATOM 626 O O . PHE A 1 88 ? 3.367 20.996 6.838 1.00 90.94 88 PHE A O 1
ATOM 633 N N . TYR A 1 89 ? 5.011 22.125 5.797 1.00 91.44 89 TYR A N 1
ATOM 634 C CA . TYR A 1 89 ? 5.008 23.272 6.710 1.00 91.44 89 TYR A CA 1
ATOM 635 C C . TYR A 1 89 ? 4.085 24.403 6.267 1.00 91.44 89 TYR A C 1
ATOM 637 O O . TYR A 1 89 ? 3.778 25.282 7.067 1.00 91.44 89 TYR A O 1
ATOM 645 N N . GLY A 1 90 ? 3.636 24.392 5.013 1.00 89.88 90 GLY A N 1
ATOM 646 C CA . GLY A 1 90 ? 2.702 25.382 4.502 1.00 89.88 90 GLY A CA 1
ATOM 647 C C . GLY A 1 90 ? 3.078 25.912 3.128 1.00 89.88 90 GLY A C 1
ATOM 648 O O . GLY A 1 90 ? 4.053 25.498 2.494 1.00 89.88 90 GLY A O 1
ATOM 649 N N . TRP A 1 91 ? 2.253 26.848 2.679 1.00 92.00 91 TRP A N 1
ATOM 650 C CA . TRP A 1 91 ? 2.345 27.487 1.378 1.00 92.00 91 TRP A CA 1
ATOM 651 C C . TRP A 1 91 ? 2.527 28.993 1.556 1.00 92.00 91 TRP A C 1
ATOM 653 O O . TRP A 1 91 ? 1.820 29.618 2.344 1.00 92.00 91 TRP A O 1
ATOM 663 N N . SER A 1 92 ? 3.475 29.568 0.817 1.00 89.69 92 SER A N 1
ATOM 664 C CA . SER A 1 92 ? 3.738 31.007 0.784 1.00 89.69 92 SER A CA 1
ATOM 665 C C . SER A 1 92 ? 3.753 31.487 -0.666 1.00 89.69 92 SER A C 1
ATOM 667 O O . SER A 1 92 ? 4.751 31.350 -1.379 1.00 89.69 92 SER A O 1
ATOM 669 N N . GLY A 1 93 ? 2.608 31.999 -1.128 1.00 89.19 93 GLY A N 1
ATOM 670 C CA . GLY A 1 93 ? 2.425 32.591 -2.458 1.00 89.19 93 GLY A CA 1
ATOM 671 C C . GLY A 1 93 ? 2.558 31.599 -3.619 1.00 89.19 93 GLY A C 1
ATOM 672 O O . GLY A 1 93 ? 1.573 31.163 -4.192 1.00 89.19 93 GLY A O 1
ATOM 673 N N . SER A 1 94 ? 3.776 31.245 -4.019 1.00 87.06 94 SER A N 1
ATOM 674 C CA . SER A 1 94 ? 4.024 30.246 -5.078 1.00 87.06 94 SER A CA 1
ATOM 675 C C . SER A 1 94 ? 4.906 29.084 -4.622 1.00 87.06 94 SER A C 1
ATOM 677 O O . SER A 1 94 ? 5.105 28.128 -5.372 1.00 87.06 94 SER A O 1
ATOM 679 N N . THR A 1 95 ? 5.376 29.128 -3.375 1.00 84.69 95 THR A N 1
ATOM 680 C CA . THR A 1 95 ? 6.324 28.162 -2.825 1.00 84.69 95 THR A CA 1
ATOM 681 C C . THR A 1 95 ? 5.637 27.273 -1.799 1.00 84.69 95 THR A C 1
ATOM 683 O O . THR A 1 95 ? 4.908 27.751 -0.930 1.00 84.69 95 THR A O 1
ATOM 686 N N . ASN A 1 96 ? 5.888 25.970 -1.897 1.00 87.12 96 ASN A N 1
ATOM 687 C CA . ASN A 1 96 ? 5.491 24.986 -0.898 1.00 87.12 96 ASN A CA 1
ATOM 688 C C . ASN A 1 96 ? 6.718 24.592 -0.077 1.00 87.12 96 ASN A C 1
ATOM 690 O O . ASN A 1 96 ? 7.753 24.256 -0.656 1.00 87.12 96 ASN A O 1
ATOM 694 N N . THR A 1 97 ? 6.594 24.604 1.248 1.00 88.81 97 THR A N 1
ATOM 695 C CA . THR A 1 97 ? 7.693 24.258 2.154 1.00 88.81 97 THR A CA 1
ATOM 696 C C . THR A 1 97 ? 7.481 22.863 2.724 1.00 88.81 97 THR A C 1
ATOM 698 O O . THR A 1 97 ? 6.452 22.576 3.339 1.00 88.81 97 THR A O 1
ATOM 701 N N . PHE A 1 98 ? 8.480 22.001 2.550 1.00 90.31 98 PHE A N 1
ATOM 702 C CA . PHE A 1 98 ? 8.481 20.631 3.054 1.00 90.31 98 PHE A CA 1
ATOM 703 C C . PHE A 1 98 ? 9.739 20.376 3.880 1.00 90.31 98 PHE A C 1
ATOM 705 O O . PHE A 1 98 ? 10.818 20.842 3.516 1.00 90.31 98 PHE A O 1
ATOM 712 N N . ALA A 1 99 ? 9.615 19.587 4.943 1.00 89.12 99 ALA A N 1
ATOM 713 C CA . ALA A 1 99 ? 10.749 18.923 5.573 1.00 89.12 99 ALA A CA 1
ATOM 714 C C . ALA A 1 99 ? 10.694 17.426 5.344 1.00 89.12 99 ALA A C 1
ATOM 716 O O . ALA A 1 99 ? 9.624 16.828 5.242 1.00 89.12 99 ALA A O 1
ATOM 717 N N . PHE A 1 100 ? 11.879 16.837 5.296 1.00 89.38 100 PHE A N 1
ATOM 718 C CA . PHE A 1 100 ? 12.076 15.430 5.024 1.00 89.38 100 PHE A CA 1
ATOM 719 C C . PHE A 1 100 ? 12.882 14.806 6.155 1.00 89.38 100 PHE A C 1
ATOM 721 O O . PHE A 1 100 ? 13.891 15.365 6.578 1.00 89.38 100 PHE A O 1
ATOM 728 N N . GLU A 1 101 ? 12.460 13.634 6.615 1.00 88.81 101 GLU A N 1
ATOM 729 C CA . GLU A 1 101 ? 13.153 12.904 7.686 1.00 88.81 101 GLU A CA 1
ATOM 730 C C . GLU A 1 101 ? 14.367 12.116 7.155 1.00 88.81 101 GLU A C 1
ATOM 732 O O . GLU A 1 101 ? 15.312 11.833 7.885 1.00 88.81 101 GLU A O 1
ATOM 737 N N . SER A 1 102 ? 14.360 11.768 5.864 1.00 85.62 102 SER A N 1
ATOM 738 C CA . SER A 1 102 ? 15.350 10.883 5.246 1.00 85.62 102 SER A CA 1
ATOM 739 C C . SER A 1 102 ? 16.064 11.552 4.082 1.00 85.62 102 SER A C 1
ATOM 741 O O . SER A 1 102 ? 15.447 11.834 3.057 1.00 85.62 102 SER A O 1
ATOM 743 N N . ALA A 1 103 ? 17.385 11.711 4.195 1.00 85.19 103 ALA A N 1
ATOM 744 C CA . ALA A 1 103 ? 18.224 12.277 3.138 1.00 85.19 103 ALA A CA 1
ATOM 745 C C . ALA A 1 103 ? 18.073 11.524 1.804 1.00 85.19 103 ALA A C 1
ATOM 747 O O . ALA A 1 103 ? 17.913 12.141 0.754 1.00 85.19 103 ALA A O 1
ATOM 748 N N . ALA A 1 104 ? 18.044 10.188 1.829 1.00 82.00 104 ALA A N 1
ATOM 749 C CA . ALA A 1 104 ? 17.873 9.388 0.616 1.00 82.00 104 ALA A CA 1
ATOM 750 C C . ALA A 1 104 ? 16.514 9.636 -0.061 1.00 82.00 104 ALA A C 1
ATOM 752 O O . ALA A 1 104 ? 16.424 9.667 -1.291 1.00 82.00 104 ALA A O 1
ATOM 753 N N . TYR A 1 105 ? 15.458 9.837 0.730 1.00 86.06 105 TYR A N 1
ATOM 754 C CA . TYR A 1 105 ? 14.140 10.184 0.207 1.00 86.06 105 TYR A CA 1
ATOM 755 C C . TYR A 1 105 ? 14.112 11.610 -0.344 1.00 86.06 105 TYR A C 1
ATOM 757 O O . TYR A 1 105 ? 13.608 11.813 -1.447 1.00 86.06 105 TYR A O 1
ATOM 765 N N . THR A 1 106 ? 14.714 12.573 0.361 1.00 89.06 106 THR A N 1
ATOM 766 C CA . THR A 1 106 ? 14.882 13.954 -0.114 1.00 89.06 106 THR A CA 1
ATOM 767 C C . THR A 1 106 ? 15.574 13.985 -1.470 1.00 89.06 106 THR A C 1
ATOM 769 O O . THR A 1 106 ? 15.096 14.656 -2.381 1.00 89.06 106 THR A O 1
ATOM 772 N N . ALA A 1 107 ? 16.653 13.211 -1.637 1.00 86.50 107 ALA A N 1
ATOM 773 C CA . ALA A 1 107 ? 17.378 13.114 -2.900 1.00 86.50 107 ALA A CA 1
ATOM 774 C C . ALA A 1 107 ? 16.472 12.632 -4.041 1.00 86.50 107 ALA A C 1
ATOM 776 O O . ALA A 1 107 ? 16.440 13.244 -5.103 1.00 86.50 107 ALA A O 1
ATOM 777 N N . ARG A 1 108 ? 15.698 11.561 -3.812 1.00 84.88 108 ARG A N 1
ATOM 778 C CA . ARG A 1 108 ? 14.770 11.004 -4.811 1.00 84.88 108 ARG A CA 1
ATOM 779 C C . ARG A 1 108 ? 13.627 11.955 -5.143 1.00 84.88 108 ARG A C 1
ATOM 781 O O . ARG A 1 108 ? 13.287 12.109 -6.311 1.00 84.88 108 ARG A O 1
ATOM 788 N N . PHE A 1 109 ? 13.044 12.591 -4.130 1.00 89.38 109 PHE A N 1
ATOM 789 C CA . PHE A 1 109 ? 12.007 13.599 -4.329 1.00 89.38 109 PHE A CA 1
ATOM 790 C C . PHE A 1 109 ? 12.541 14.754 -5.178 1.00 89.38 109 PHE A C 1
ATOM 792 O O . PHE A 1 109 ? 11.895 15.174 -6.140 1.00 89.38 109 PHE A O 1
ATOM 799 N N . ALA A 1 110 ? 13.737 15.238 -4.849 1.00 89.88 110 ALA A N 1
ATOM 800 C CA . ALA A 1 110 ? 14.351 16.339 -5.560 1.00 89.88 110 ALA A CA 1
ATOM 801 C C . ALA A 1 110 ? 14.770 15.955 -6.991 1.00 89.88 110 ALA A C 1
ATOM 803 O O . ALA A 1 110 ? 14.597 16.759 -7.899 1.00 89.88 110 ALA A O 1
ATOM 804 N N . GLU A 1 111 ? 15.222 14.719 -7.221 1.00 87.19 111 GLU A N 1
ATOM 805 C CA . GLU A 1 111 ? 15.494 14.168 -8.557 1.00 87.19 111 GLU A CA 1
ATOM 806 C C . GLU A 1 111 ? 14.221 14.133 -9.423 1.00 87.19 111 GLU A C 1
ATOM 808 O O . GLU A 1 111 ? 14.211 14.662 -10.532 1.00 87.19 111 GLU A O 1
ATOM 813 N N . GLN A 1 112 ? 13.116 13.589 -8.900 1.00 88.19 112 GLN A N 1
ATOM 814 C CA . GLN A 1 112 ? 11.843 13.480 -9.631 1.00 88.19 112 GLN A CA 1
ATOM 815 C C . GLN A 1 112 ? 11.164 14.828 -9.900 1.00 88.19 112 GLN A C 1
ATOM 817 O O . GLN A 1 112 ? 10.371 14.954 -10.834 1.00 88.19 112 GLN A O 1
ATOM 822 N N . ASN A 1 113 ? 11.454 15.838 -9.081 1.00 89.81 113 ASN A N 1
ATOM 823 C CA . ASN A 1 113 ? 10.855 17.165 -9.188 1.00 89.81 113 ASN A CA 1
ATOM 824 C C . ASN A 1 113 ? 11.872 18.240 -9.577 1.00 89.81 113 ASN A C 1
ATOM 826 O O . ASN A 1 113 ? 11.575 19.419 -9.409 1.00 89.81 113 ASN A O 1
ATOM 830 N N . ALA A 1 114 ? 13.036 17.870 -10.124 1.00 88.38 114 ALA A N 1
ATOM 831 C CA . ALA A 1 114 ? 14.151 18.790 -10.366 1.00 88.38 114 ALA A CA 1
ATOM 832 C C . ALA A 1 114 ? 13.747 20.048 -11.157 1.00 88.38 114 ALA A C 1
ATOM 834 O O . ALA A 1 114 ? 14.176 21.151 -10.833 1.00 88.38 114 ALA A O 1
ATOM 835 N N . THR A 1 115 ? 12.854 19.908 -12.141 1.00 87.75 115 THR A N 1
ATOM 836 C CA . THR A 1 115 ? 12.349 21.018 -12.973 1.00 87.75 115 THR A CA 1
ATOM 837 C C . THR A 1 115 ? 11.348 21.939 -12.262 1.00 87.75 115 THR A C 1
ATOM 839 O O . THR A 1 115 ? 10.956 22.965 -12.815 1.00 87.75 115 THR A O 1
ATOM 842 N N . LYS A 1 116 ? 10.899 21.572 -11.057 1.00 86.19 116 LYS A N 1
ATOM 843 C CA . LYS A 1 116 ? 9.884 22.277 -10.255 1.00 86.19 116 LYS A CA 1
ATOM 844 C C . LYS A 1 116 ? 10.461 22.900 -8.981 1.00 86.19 116 LYS A C 1
ATOM 846 O O . LYS A 1 116 ? 9.750 23.645 -8.311 1.00 86.19 116 LYS A O 1
ATOM 851 N N . LEU A 1 117 ? 11.709 22.594 -8.623 1.00 85.62 117 LEU A N 1
ATOM 852 C CA . LEU A 1 117 ? 12.349 23.147 -7.432 1.00 85.62 117 LEU A CA 1
ATOM 853 C C . LEU A 1 117 ? 12.806 24.582 -7.707 1.00 85.62 117 LEU A C 1
ATOM 855 O O . LEU A 1 117 ? 13.784 24.809 -8.417 1.00 85.62 117 LEU A O 1
ATOM 859 N N . ALA A 1 118 ? 12.102 25.553 -7.132 1.00 76.06 118 ALA A N 1
ATOM 860 C CA . ALA A 1 118 ? 12.570 26.931 -7.072 1.00 76.06 118 ALA A CA 1
ATOM 861 C C . ALA A 1 118 ? 13.577 27.065 -5.919 1.00 76.06 118 ALA A C 1
ATOM 863 O O . ALA A 1 118 ? 13.309 26.590 -4.819 1.00 76.06 118 ALA A O 1
ATOM 864 N N . SER A 1 119 ? 14.723 27.704 -6.171 1.00 64.38 119 SER A N 1
ATOM 865 C CA . SER A 1 119 ? 15.743 28.005 -5.153 1.00 64.38 119 SER A CA 1
ATOM 866 C C . SER A 1 119 ? 16.259 26.768 -4.400 1.00 64.38 119 SER A C 1
ATOM 868 O O . SER A 1 119 ? 15.974 26.557 -3.225 1.00 64.38 119 SER A O 1
ATOM 870 N N . VAL A 1 120 ? 17.050 25.941 -5.091 1.00 71.69 120 VAL A N 1
ATOM 871 C CA . VAL A 1 120 ? 17.740 24.795 -4.479 1.00 71.69 120 VAL A CA 1
ATOM 872 C C . VAL A 1 120 ? 18.818 25.314 -3.527 1.00 71.69 120 VAL A C 1
ATOM 874 O O . VAL A 1 120 ? 19.850 25.820 -3.977 1.00 71.69 120 VAL A O 1
ATOM 877 N N . ASP A 1 121 ? 18.567 25.177 -2.226 1.00 80.50 121 ASP A N 1
ATOM 878 C CA . ASP A 1 121 ? 19.552 25.406 -1.170 1.00 80.50 121 ASP A CA 1
ATOM 879 C C . ASP A 1 121 ? 20.883 24.688 -1.505 1.00 80.50 121 ASP A C 1
ATOM 881 O O . ASP A 1 121 ? 20.854 23.551 -2.000 1.00 80.50 121 ASP A O 1
ATOM 885 N N . PRO A 1 122 ? 22.058 25.307 -1.274 1.00 85.12 122 PRO A N 1
ATOM 886 C CA . PRO A 1 122 ? 23.349 24.681 -1.561 1.00 85.12 122 PRO A CA 1
ATOM 887 C C . PRO A 1 122 ? 23.515 23.291 -0.928 1.00 85.12 122 PRO A C 1
ATOM 889 O O . PRO A 1 122 ? 24.094 22.402 -1.556 1.00 85.12 122 PRO A O 1
ATOM 892 N N . GLY A 1 123 ? 22.954 23.074 0.265 1.00 84.31 123 GLY A N 1
ATOM 893 C CA . GLY A 1 123 ? 22.941 21.782 0.944 1.00 84.31 123 GLY A CA 1
ATOM 894 C C . GLY A 1 123 ? 22.129 20.728 0.194 1.00 84.31 123 GLY A C 1
ATOM 895 O O . GLY A 1 123 ? 22.586 19.595 0.044 1.00 84.31 123 GLY A O 1
ATOM 896 N N . LEU A 1 124 ? 20.973 21.095 -0.372 1.00 81.94 124 LEU A N 1
ATOM 897 C CA . LEU A 1 124 ? 20.178 20.180 -1.198 1.00 81.94 124 LEU A CA 1
ATOM 898 C C . LEU A 1 124 ? 20.911 19.807 -2.494 1.00 81.94 124 LEU A C 1
ATOM 900 O O . LEU A 1 124 ? 20.873 18.649 -2.912 1.00 81.94 124 LEU A O 1
ATOM 904 N N . ARG A 1 125 ? 21.623 20.758 -3.110 1.00 84.88 125 ARG A N 1
ATOM 905 C CA . ARG A 1 125 ? 22.450 20.476 -4.294 1.00 84.88 125 ARG A CA 1
ATOM 906 C C . ARG A 1 125 ? 23.580 19.500 -3.963 1.00 84.88 125 ARG A C 1
ATOM 908 O O . ARG A 1 125 ? 23.781 18.542 -4.704 1.00 84.88 125 ARG A O 1
ATOM 915 N N . HIS A 1 126 ? 24.275 19.704 -2.844 1.00 86.88 126 HIS A N 1
ATOM 916 C CA . HIS A 1 126 ? 25.321 18.789 -2.388 1.00 86.88 126 HIS A CA 1
ATOM 917 C C . HIS A 1 126 ? 24.772 17.379 -2.126 1.00 86.88 126 HIS A C 1
ATOM 919 O O . HIS A 1 126 ? 25.356 16.392 -2.568 1.00 86.88 126 HIS A O 1
ATOM 925 N N . LEU A 1 127 ? 23.608 17.287 -1.480 1.00 84.88 127 LEU A N 1
ATOM 926 C CA . LEU A 1 127 ? 22.929 16.024 -1.202 1.00 84.88 127 LEU A CA 1
ATOM 927 C C . LEU A 1 127 ? 22.552 15.282 -2.496 1.00 84.88 127 LEU A C 1
ATOM 929 O O . LEU A 1 127 ? 22.753 14.071 -2.594 1.00 84.88 127 LEU A O 1
ATOM 933 N N . LEU A 1 128 ? 22.052 15.998 -3.508 1.00 85.62 128 LEU A N 1
ATOM 934 C CA . LEU A 1 128 ? 21.740 15.433 -4.824 1.00 85.62 128 LEU A CA 1
ATOM 935 C C . LEU A 1 128 ? 22.979 14.875 -5.529 1.00 85.62 128 LEU A C 1
ATOM 937 O O . LEU A 1 128 ? 22.929 13.759 -6.045 1.00 85.62 128 LEU A O 1
ATOM 941 N N . GLU A 1 129 ? 24.086 15.616 -5.535 1.00 86.50 129 GLU A N 1
ATOM 942 C CA . GLU A 1 129 ? 25.335 15.146 -6.144 1.00 86.50 129 GLU A CA 1
ATOM 943 C C . GLU A 1 129 ? 25.920 13.947 -5.389 1.00 86.50 129 GLU A C 1
ATOM 945 O O . GLU A 1 129 ? 26.259 12.936 -6.006 1.00 86.50 129 GLU A O 1
ATOM 950 N N . ALA A 1 130 ? 25.933 13.986 -4.054 1.00 84.88 130 ALA A N 1
ATOM 951 C CA . ALA A 1 130 ? 26.349 12.851 -3.235 1.00 84.88 130 ALA A CA 1
ATOM 952 C C . ALA A 1 130 ? 25.488 11.606 -3.507 1.00 84.88 130 ALA A C 1
ATOM 954 O O . ALA A 1 130 ? 26.013 10.498 -3.619 1.00 84.88 130 ALA A O 1
ATOM 955 N N . HIS A 1 131 ? 24.171 11.772 -3.681 1.00 83.31 131 HIS A N 1
ATOM 956 C CA . HIS A 1 131 ? 23.279 10.665 -4.022 1.00 83.31 131 HIS A CA 1
ATOM 957 C C . HIS A 1 131 ? 23.562 10.082 -5.412 1.00 83.31 131 HIS A C 1
ATOM 959 O O . HIS A 1 131 ? 23.546 8.860 -5.572 1.00 83.31 131 HIS A O 1
ATOM 965 N N . LYS A 1 132 ? 23.843 10.926 -6.415 1.00 83.38 132 LYS A N 1
ATOM 966 C CA . LYS A 1 132 ? 24.235 10.468 -7.758 1.00 83.38 132 LYS A CA 1
ATOM 967 C C . LYS A 1 132 ? 25.523 9.651 -7.703 1.00 83.38 132 LYS A C 1
ATOM 969 O O . LYS A 1 132 ? 25.558 8.550 -8.241 1.00 83.38 132 LYS A O 1
ATOM 974 N N . VAL A 1 133 ? 26.544 10.143 -7.000 1.00 84.06 133 VAL A N 1
ATOM 975 C CA . VAL A 1 133 ? 27.816 9.425 -6.821 1.00 84.06 133 VAL A CA 1
ATOM 976 C C . VAL A 1 133 ? 27.601 8.104 -6.081 1.00 84.06 133 VAL A C 1
ATOM 978 O O . VAL A 1 133 ? 28.079 7.067 -6.533 1.00 84.06 133 VAL A O 1
ATOM 981 N N . ALA A 1 134 ? 26.818 8.105 -5.000 1.00 79.44 134 ALA A N 1
ATOM 982 C CA . ALA A 1 134 ? 26.501 6.889 -4.255 1.00 79.44 134 ALA A CA 1
ATOM 983 C C . ALA A 1 134 ? 25.786 5.841 -5.127 1.00 79.44 134 ALA A C 1
ATOM 985 O O . ALA A 1 134 ? 26.090 4.656 -5.028 1.00 79.44 134 ALA A O 1
ATOM 986 N N . ARG A 1 135 ? 24.880 6.252 -6.027 1.00 72.81 135 ARG A N 1
ATOM 987 C CA . ARG A 1 135 ? 24.251 5.330 -6.993 1.00 72.81 135 ARG A CA 1
ATOM 988 C C . ARG A 1 135 ? 25.236 4.727 -7.988 1.00 72.81 135 ARG A C 1
ATOM 990 O O . ARG A 1 135 ? 25.009 3.605 -8.425 1.00 72.81 135 ARG A O 1
ATOM 997 N N . LEU A 1 136 ? 26.278 5.465 -8.361 1.00 74.06 136 LEU A N 1
ATOM 998 C CA . LEU A 1 136 ? 27.322 4.978 -9.262 1.00 74.06 136 LEU A CA 1
ATOM 999 C C . LEU A 1 136 ? 28.284 4.015 -8.552 1.00 74.06 136 LEU A C 1
ATOM 1001 O O . LEU A 1 136 ? 28.806 3.103 -9.184 1.00 74.06 136 LEU A O 1
ATOM 1005 N N . GLN A 1 137 ? 28.516 4.213 -7.250 1.00 71.25 137 GLN A N 1
ATOM 1006 C CA . GLN A 1 137 ? 29.440 3.404 -6.450 1.00 71.25 137 GLN A CA 1
ATOM 1007 C C . GLN A 1 137 ? 28.817 2.135 -5.875 1.00 71.25 137 GLN A C 1
ATOM 1009 O O . GLN A 1 137 ? 29.511 1.130 -5.739 1.00 71.25 137 GLN A O 1
ATOM 1014 N N . VAL A 1 138 ? 27.527 2.151 -5.530 1.00 58.28 138 VAL A N 1
ATOM 1015 C CA . VAL A 1 138 ? 26.819 0.913 -5.209 1.00 58.28 138 VAL A CA 1
ATOM 1016 C C . VAL A 1 138 ? 26.631 0.188 -6.538 1.00 58.28 138 VAL A C 1
ATOM 1018 O O . VAL A 1 138 ? 25.900 0.722 -7.37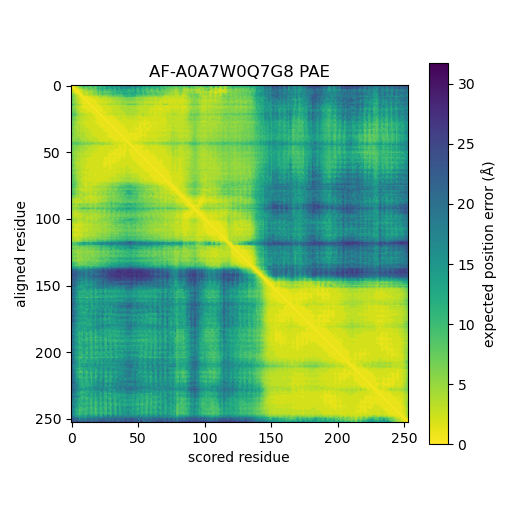7 1.00 58.28 138 VAL A O 1
ATOM 1021 N N . PRO A 1 139 ? 27.246 -0.991 -6.769 1.00 51.53 139 PRO A N 1
ATOM 1022 C CA . PRO A 1 139 ? 26.909 -1.806 -7.922 1.00 51.53 139 PRO A CA 1
ATOM 1023 C C . PRO A 1 139 ? 25.424 -2.101 -7.790 1.00 51.53 139 PRO A C 1
ATOM 1025 O O . PRO A 1 139 ? 24.983 -2.899 -6.962 1.00 51.53 139 PRO A O 1
ATOM 1028 N N . THR A 1 140 ? 24.621 -1.348 -8.532 1.00 48.59 140 THR A N 1
ATOM 1029 C CA . THR A 1 140 ? 23.191 -1.565 -8.573 1.00 48.59 140 THR A CA 1
ATOM 1030 C C . THR A 1 140 ? 23.065 -3.016 -9.024 1.00 48.59 140 THR A C 1
ATOM 1032 O O . THR A 1 140 ? 23.686 -3.353 -10.026 1.00 48.59 140 THR A O 1
ATOM 1035 N N . PRO A 1 141 ? 22.328 -3.909 -8.345 1.00 51.03 141 PRO A N 1
ATOM 1036 C CA . PRO A 1 141 ? 22.250 -5.314 -8.762 1.00 51.03 141 PRO A CA 1
ATOM 1037 C C . PRO A 1 141 ? 21.828 -5.491 -10.236 1.00 51.03 141 PRO A C 1
ATOM 1039 O O . PRO A 1 141 ? 22.087 -6.534 -10.827 1.00 51.03 141 PRO A O 1
ATOM 1042 N N . ALA A 1 142 ? 21.282 -4.438 -10.857 1.00 46.09 142 ALA A N 1
ATOM 1043 C CA . ALA A 1 142 ? 21.107 -4.291 -12.297 1.00 46.09 142 ALA A CA 1
ATOM 1044 C C . ALA A 1 142 ? 22.382 -4.525 -13.146 1.00 46.09 142 ALA A C 1
ATOM 1046 O O . ALA A 1 142 ? 22.269 -5.092 -14.229 1.00 46.09 142 ALA A O 1
ATOM 1047 N N . SER A 1 143 ? 23.581 -4.139 -12.689 1.00 42.88 143 SER A N 1
ATOM 1048 C CA . SER A 1 143 ? 24.842 -4.350 -13.422 1.00 42.88 143 SER A CA 1
ATOM 1049 C C . SER A 1 143 ? 25.420 -5.763 -13.268 1.00 42.88 143 SER A C 1
ATOM 1051 O O . SER A 1 143 ? 26.285 -6.147 -14.051 1.00 42.88 143 SER A O 1
ATOM 1053 N N . ALA A 1 144 ? 24.912 -6.564 -12.322 1.00 45.16 144 ALA A N 1
ATOM 1054 C CA . ALA A 1 144 ? 25.242 -7.987 -12.179 1.00 45.16 144 ALA A CA 1
ATOM 1055 C C . ALA A 1 144 ? 24.148 -8.919 -12.732 1.00 45.16 144 ALA A C 1
ATOM 1057 O O . ALA A 1 144 ? 24.404 -10.098 -12.984 1.00 45.16 144 ALA A O 1
ATOM 1058 N N . THR A 1 145 ? 22.931 -8.421 -12.971 1.00 49.41 145 THR A N 1
ATOM 1059 C CA . THR A 1 145 ? 21.941 -9.167 -13.749 1.00 49.41 145 THR A CA 1
ATOM 1060 C C . THR A 1 145 ? 22.362 -9.171 -15.205 1.00 49.41 145 THR A C 1
ATOM 1062 O O . THR A 1 145 ? 22.144 -8.201 -15.927 1.00 49.41 145 THR A O 1
ATOM 1065 N N . ARG A 1 146 ? 22.951 -10.293 -15.631 1.00 52.00 146 ARG A N 1
ATOM 1066 C CA . ARG A 1 146 ? 23.086 -10.671 -17.038 1.00 52.00 146 ARG A CA 1
ATOM 1067 C C . ARG A 1 146 ? 21.780 -10.284 -17.734 1.00 52.00 146 ARG A C 1
ATOM 1069 O O . ARG A 1 146 ? 20.724 -10.804 -17.372 1.00 52.00 146 ARG A O 1
ATOM 1076 N N . THR A 1 147 ? 21.838 -9.320 -18.648 1.00 61.22 147 THR A N 1
ATOM 1077 C CA . THR A 1 147 ? 20.685 -8.867 -19.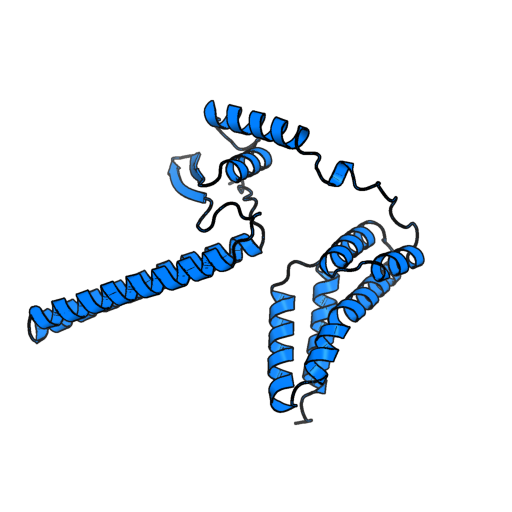425 1.00 61.22 147 THR A CA 1
ATOM 1078 C C . THR A 1 147 ? 20.261 -10.020 -20.320 1.00 61.22 147 THR A C 1
ATOM 1080 O O . THR A 1 147 ? 20.739 -10.182 -21.438 1.00 61.22 147 THR A O 1
ATOM 1083 N N . VAL A 1 148 ? 19.411 -10.895 -19.784 1.00 74.75 148 VAL A N 1
ATOM 1084 C CA . VAL A 1 148 ? 18.773 -11.937 -20.575 1.00 74.75 148 VAL A CA 1
ATOM 1085 C C . VAL A 1 148 ? 17.851 -11.200 -21.544 1.00 74.75 148 VAL A C 1
ATOM 1087 O O . VAL A 1 148 ? 16.985 -10.450 -21.078 1.00 74.75 148 VAL A O 1
ATOM 1090 N N . PRO A 1 149 ? 18.065 -11.324 -22.866 1.00 83.25 149 PRO A N 1
ATOM 1091 C CA . PRO A 1 149 ? 17.190 -10.686 -23.834 1.00 83.25 149 PRO A CA 1
ATOM 1092 C C . PRO A 1 149 ? 15.750 -11.165 -23.602 1.00 83.25 149 PRO A C 1
ATOM 1094 O O . PRO A 1 149 ? 15.556 -12.324 -23.218 1.00 83.25 149 PRO A O 1
ATOM 1097 N N . PRO A 1 150 ? 14.745 -10.294 -23.797 1.00 87.06 150 PRO A N 1
ATOM 1098 C CA . PRO A 1 150 ? 13.359 -10.690 -23.617 1.00 87.06 150 PRO A CA 1
ATOM 1099 C C . PRO A 1 150 ? 13.027 -11.875 -24.545 1.00 87.06 150 PRO A C 1
ATOM 1101 O O . PRO A 1 150 ? 13.479 -11.888 -25.697 1.00 87.06 150 PRO A O 1
ATOM 1104 N N . PRO A 1 151 ? 12.264 -12.870 -24.059 1.00 93.88 151 PRO A N 1
ATOM 1105 C CA . PRO A 1 151 ? 11.682 -13.914 -24.894 1.00 93.88 151 PRO A CA 1
ATOM 1106 C C . PRO A 1 151 ? 10.985 -13.346 -26.140 1.00 93.88 151 PRO A C 1
ATOM 1108 O O . PRO A 1 151 ? 10.353 -12.291 -26.076 1.00 93.88 151 PRO A O 1
ATOM 1111 N N . ARG A 1 152 ? 11.122 -14.030 -27.284 1.00 91.31 152 ARG A N 1
ATOM 1112 C CA . ARG A 1 152 ? 10.641 -13.516 -28.585 1.00 91.31 152 ARG A CA 1
ATOM 1113 C C . ARG A 1 152 ? 9.195 -13.872 -28.909 1.00 91.31 152 ARG A C 1
ATOM 1115 O O . ARG A 1 152 ? 8.588 -13.200 -29.731 1.00 91.31 152 ARG A O 1
ATOM 1122 N N . ASP A 1 153 ? 8.684 -14.941 -28.314 1.00 96.31 153 ASP A N 1
ATOM 1123 C CA . ASP A 1 153 ? 7.364 -15.491 -28.604 1.00 96.31 153 ASP A CA 1
ATOM 1124 C C . ASP A 1 153 ? 6.625 -15.857 -27.309 1.00 96.31 153 ASP A C 1
ATOM 1126 O O . ASP A 1 153 ? 7.228 -15.969 -26.232 1.00 96.31 153 ASP A O 1
ATOM 1130 N N . LEU A 1 154 ? 5.307 -16.041 -27.417 1.00 96.88 154 LEU A N 1
ATOM 1131 C CA . LEU A 1 154 ? 4.439 -16.398 -26.296 1.00 96.88 154 LEU A CA 1
ATOM 1132 C C . LEU A 1 154 ? 4.923 -17.658 -25.563 1.00 96.88 154 LEU A C 1
ATOM 1134 O O . LEU A 1 154 ? 4.944 -17.699 -24.334 1.00 96.88 154 LEU A O 1
ATOM 1138 N N . LYS A 1 155 ? 5.342 -18.690 -26.301 1.00 97.62 155 LYS A N 1
ATOM 1139 C CA . LYS A 1 155 ? 5.759 -19.973 -25.721 1.00 97.62 155 LYS A CA 1
ATOM 1140 C C . LYS A 1 155 ? 6.977 -19.804 -24.811 1.00 97.62 155 LYS A C 1
ATOM 1142 O O . LYS A 1 155 ? 7.010 -20.368 -23.716 1.00 97.62 155 LYS A O 1
ATOM 1147 N N . GLN A 1 156 ? 7.963 -19.020 -25.236 1.00 97.25 156 GLN A N 1
ATOM 1148 C CA . GLN A 1 156 ? 9.140 -18.707 -24.433 1.00 97.25 156 GLN A CA 1
ATOM 1149 C C . GLN A 1 156 ? 8.782 -17.837 -23.224 1.00 97.25 156 GLN A C 1
ATOM 1151 O O . GLN A 1 156 ? 9.343 -18.049 -22.150 1.00 97.25 156 GLN A O 1
ATOM 1156 N N . TRP A 1 157 ? 7.835 -16.901 -23.359 1.00 97.00 157 TRP A N 1
ATOM 1157 C CA . TRP A 1 157 ? 7.332 -16.123 -22.223 1.00 97.00 157 TRP A CA 1
ATOM 1158 C C . TRP A 1 157 ? 6.652 -16.998 -21.173 1.00 97.00 157 TRP A C 1
ATOM 1160 O O . TRP A 1 157 ? 6.965 -16.872 -19.990 1.00 97.00 157 TRP A O 1
ATOM 1170 N N . LEU A 1 158 ? 5.785 -17.923 -21.588 1.00 97.62 158 LEU A N 1
ATOM 1171 C CA . LEU A 1 158 ? 5.123 -18.865 -20.684 1.00 97.62 158 LEU A CA 1
ATOM 1172 C C . LEU A 1 158 ? 6.140 -19.743 -19.947 1.00 97.62 158 LEU A C 1
ATOM 1174 O O . LEU A 1 158 ? 6.089 -19.845 -18.723 1.00 97.62 158 LEU A O 1
ATOM 1178 N N . ALA A 1 159 ? 7.122 -20.297 -20.666 1.00 96.81 159 ALA A N 1
ATOM 1179 C CA . ALA A 1 159 ? 8.207 -21.051 -20.044 1.00 96.81 159 ALA A CA 1
ATOM 1180 C C . ALA A 1 159 ? 9.009 -20.182 -19.062 1.00 96.81 159 ALA A C 1
ATOM 1182 O O . ALA A 1 159 ? 9.319 -20.615 -17.954 1.00 96.81 159 ALA A O 1
ATOM 1183 N N . HIS A 1 160 ? 9.322 -18.938 -19.431 1.00 95.56 160 HIS A N 1
ATOM 1184 C CA . HIS A 1 160 ? 10.060 -18.019 -18.570 1.00 95.56 160 HIS A CA 1
ATOM 1185 C C . HIS A 1 160 ? 9.298 -17.673 -17.284 1.00 95.56 160 HIS A C 1
ATOM 1187 O O . HIS A 1 160 ? 9.920 -17.579 -16.225 1.00 95.56 160 HIS A O 1
ATOM 1193 N N . LEU A 1 161 ? 7.975 -17.498 -17.366 1.00 96.38 161 LEU A N 1
ATOM 1194 C CA . LEU A 1 161 ? 7.093 -17.213 -16.231 1.00 96.38 161 LEU A CA 1
ATOM 1195 C C . LEU A 1 161 ? 6.986 -18.394 -15.263 1.00 96.38 161 LEU A C 1
ATOM 1197 O O . LEU A 1 161 ? 6.990 -18.182 -14.048 1.00 96.38 161 LEU A O 1
ATOM 1201 N N . ASP A 1 162 ? 6.938 -19.616 -15.793 1.00 96.38 162 ASP A N 1
ATOM 1202 C CA . ASP A 1 162 ? 6.873 -20.849 -15.004 1.00 96.38 162 ASP A CA 1
ATOM 1203 C C . ASP A 1 162 ? 8.151 -21.072 -14.174 1.00 96.38 162 ASP A C 1
ATOM 1205 O O . ASP A 1 162 ? 8.098 -21.436 -13.002 1.00 96.38 162 ASP A O 1
ATOM 1209 N N . HIS A 1 163 ? 9.313 -20.712 -14.731 1.00 95.25 163 HIS A N 1
ATOM 1210 C CA . HIS A 1 163 ? 10.603 -20.804 -14.037 1.00 95.25 163 HIS A CA 1
ATOM 1211 C C . HIS A 1 163 ? 10.822 -19.720 -12.966 1.00 95.25 163 HIS A C 1
ATOM 1213 O O . HIS A 1 163 ? 11.851 -19.736 -12.286 1.00 95.25 163 HIS A O 1
ATOM 1219 N N . GLN A 1 164 ? 9.906 -18.756 -12.796 1.00 95.25 164 GLN A N 1
ATOM 1220 C CA . GLN A 1 164 ? 10.075 -17.714 -11.781 1.00 95.25 164 GLN A CA 1
ATOM 1221 C C . GLN A 1 164 ? 9.794 -18.268 -10.375 1.00 95.25 164 GLN A C 1
ATOM 1223 O O . GLN A 1 164 ? 8.655 -18.641 -10.079 1.00 95.25 164 GLN A O 1
ATOM 1228 N N . PRO A 1 165 ? 10.785 -18.250 -9.458 1.00 90.19 165 PRO A N 1
ATOM 1229 C CA . PRO A 1 165 ? 10.669 -18.922 -8.164 1.00 90.19 165 PRO A CA 1
ATOM 1230 C C . PRO A 1 165 ? 9.754 -18.185 -7.183 1.00 90.19 165 PRO A C 1
ATOM 1232 O O . PRO A 1 165 ? 9.285 -18.765 -6.207 1.00 90.19 165 PRO A O 1
ATOM 1235 N N . THR A 1 166 ? 9.514 -16.890 -7.405 1.00 91.31 166 THR A N 1
ATOM 1236 C CA . THR A 1 166 ? 8.709 -16.060 -6.507 1.00 91.31 166 THR A CA 1
ATOM 1237 C C . THR A 1 166 ? 7.589 -15.354 -7.255 1.00 91.31 166 THR A C 1
ATOM 1239 O O . THR A 1 166 ? 7.728 -14.997 -8.427 1.00 91.31 166 THR A O 1
ATOM 1242 N N . ARG A 1 167 ? 6.497 -15.072 -6.532 1.00 93.00 167 ARG A N 1
ATOM 1243 C CA . ARG A 1 167 ? 5.356 -14.291 -7.034 1.00 93.00 167 ARG A CA 1
ATOM 1244 C C . ARG A 1 167 ? 5.792 -12.921 -7.567 1.00 93.00 167 ARG A C 1
ATOM 1246 O O . ARG A 1 167 ? 5.356 -12.500 -8.628 1.00 93.00 167 ARG A O 1
ATOM 1253 N N . VAL A 1 168 ? 6.704 -12.240 -6.868 1.00 88.94 168 VAL A N 1
ATOM 1254 C CA . VAL A 1 168 ? 7.208 -10.916 -7.278 1.00 88.94 168 VAL A CA 1
ATOM 1255 C C . VAL A 1 168 ? 7.971 -11.007 -8.601 1.00 88.94 168 VAL A C 1
ATOM 1257 O O . VAL A 1 168 ? 7.699 -10.231 -9.512 1.00 88.94 168 VAL A O 1
ATOM 1260 N N . SER A 1 169 ? 8.889 -11.971 -8.731 1.00 88.44 169 SER A N 1
ATOM 1261 C CA . SER A 1 169 ? 9.651 -12.182 -9.969 1.00 88.44 169 SER A CA 1
ATOM 1262 C C . SER A 1 169 ? 8.733 -12.509 -11.148 1.00 88.44 169 SER A C 1
ATOM 1264 O O . SER A 1 169 ? 8.910 -11.951 -12.229 1.00 88.44 169 SER A O 1
ATOM 1266 N N . ARG A 1 170 ? 7.706 -13.341 -10.922 1.00 95.31 170 ARG A N 1
ATOM 1267 C CA . ARG A 1 170 ? 6.693 -13.680 -11.930 1.00 95.31 170 ARG A CA 1
ATOM 1268 C C . ARG A 1 170 ? 5.919 -12.458 -12.404 1.00 95.31 170 ARG A C 1
ATOM 1270 O O . ARG A 1 170 ? 5.816 -12.253 -13.605 1.00 95.31 170 ARG A O 1
ATOM 1277 N N . ARG A 1 171 ? 5.455 -11.603 -11.491 1.00 95.31 171 ARG A N 1
ATOM 1278 C CA . ARG A 1 171 ? 4.728 -10.366 -11.833 1.00 95.31 171 ARG A CA 1
ATOM 1279 C C . ARG A 1 171 ? 5.580 -9.374 -12.613 1.00 95.31 171 ARG A C 1
ATOM 1281 O O . ARG A 1 171 ? 5.085 -8.749 -13.543 1.00 95.31 171 ARG A O 1
ATOM 1288 N N . ILE A 1 172 ? 6.862 -9.246 -12.264 1.00 90.12 172 ILE A N 1
ATOM 1289 C CA . ILE A 1 172 ? 7.805 -8.403 -13.014 1.00 90.12 172 ILE A CA 1
ATOM 1290 C C . ILE A 1 172 ? 7.997 -8.953 -14.430 1.00 90.12 172 ILE A C 1
ATOM 1292 O O . ILE A 1 172 ? 7.934 -8.193 -15.394 1.00 90.12 172 ILE A O 1
ATOM 1296 N N . ALA A 1 173 ? 8.221 -10.263 -14.566 1.00 93.44 173 ALA A N 1
ATOM 1297 C CA . ALA A 1 173 ? 8.341 -10.911 -15.869 1.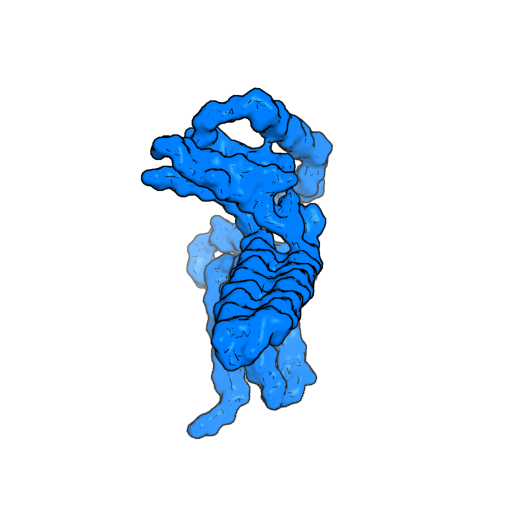00 93.44 173 ALA A CA 1
ATOM 1298 C C . ALA A 1 173 ? 7.047 -10.781 -16.689 1.00 93.44 173 ALA A C 1
ATOM 1300 O O . ALA A 1 173 ? 7.114 -10.512 -17.882 1.00 93.44 173 ALA A O 1
ATOM 1301 N N . PHE A 1 174 ? 5.886 -10.895 -16.043 1.00 96.75 174 PHE A N 1
ATOM 1302 C CA . PHE A 1 174 ? 4.578 -10.750 -16.673 1.00 96.75 174 PHE A CA 1
ATOM 1303 C C . PHE A 1 174 ? 4.342 -9.324 -17.178 1.00 96.75 174 PHE A C 1
ATOM 1305 O O . PHE A 1 174 ? 3.953 -9.158 -18.327 1.00 96.75 174 PHE A O 1
ATOM 1312 N N . GLY A 1 175 ? 4.663 -8.296 -16.382 1.00 93.62 175 GLY A N 1
ATOM 1313 C CA . GLY A 1 175 ? 4.588 -6.903 -16.836 1.00 93.62 175 GLY A CA 1
ATOM 1314 C C . GLY A 1 175 ? 5.439 -6.660 -18.086 1.00 93.62 175 GLY A C 1
ATOM 1315 O O . GLY A 1 175 ? 4.954 -6.109 -19.064 1.00 93.62 175 GLY A O 1
ATOM 1316 N N . ARG A 1 176 ? 6.670 -7.190 -18.111 1.00 92.62 176 ARG A N 1
ATOM 1317 C CA . ARG A 1 176 ? 7.530 -7.121 -19.306 1.00 92.62 176 ARG A CA 1
ATOM 1318 C C . ARG A 1 176 ? 6.964 -7.895 -20.495 1.00 92.62 176 ARG A C 1
ATOM 1320 O O . ARG A 1 176 ? 7.148 -7.468 -21.628 1.00 92.62 176 ARG A O 1
ATOM 1327 N N . ALA A 1 177 ? 6.311 -9.031 -20.254 1.00 95.94 177 ALA A N 1
ATOM 1328 C CA . ALA A 1 177 ? 5.652 -9.789 -21.311 1.00 95.94 177 ALA A CA 1
ATOM 1329 C C . ALA A 1 177 ? 4.514 -8.969 -21.936 1.00 95.94 177 ALA A C 1
ATOM 1331 O O . ALA A 1 177 ? 4.417 -8.912 -23.157 1.00 95.94 177 ALA A O 1
ATOM 1332 N N . LEU A 1 178 ? 3.714 -8.272 -21.120 1.00 95.75 178 LEU A N 1
ATOM 1333 C CA . LEU A 1 178 ? 2.658 -7.377 -21.600 1.00 95.75 178 LEU A CA 1
ATOM 1334 C C . LEU A 1 178 ? 3.197 -6.169 -22.381 1.00 95.75 178 LEU A C 1
ATOM 1336 O O . LEU A 1 178 ? 2.506 -5.679 -23.268 1.00 95.75 178 LEU A O 1
ATOM 1340 N N . ASP A 1 179 ? 4.411 -5.699 -22.105 1.00 93.12 179 ASP A N 1
ATOM 1341 C CA . ASP A 1 179 ? 5.019 -4.613 -22.890 1.00 93.12 179 ASP A CA 1
ATOM 1342 C C . ASP A 1 179 ? 5.433 -5.064 -24.306 1.00 93.12 179 ASP A C 1
ATOM 1344 O O . ASP A 1 179 ? 5.559 -4.240 -25.211 1.00 93.12 179 ASP A O 1
ATOM 1348 N N . VAL A 1 180 ? 5.668 -6.367 -24.506 1.00 94.44 180 VAL A N 1
ATOM 1349 C CA . VAL A 1 180 ? 6.180 -6.935 -25.768 1.00 94.44 180 VAL A CA 1
ATOM 1350 C C . VAL A 1 180 ? 5.074 -7.608 -26.584 1.00 94.44 180 VAL A C 1
ATOM 1352 O O . VAL A 1 180 ? 5.029 -7.469 -27.807 1.00 94.44 180 VAL A O 1
ATOM 1355 N N . VAL A 1 181 ? 4.172 -8.338 -25.927 1.00 95.88 181 VAL A N 1
ATOM 1356 C CA . VAL A 1 181 ? 3.104 -9.104 -26.577 1.00 95.88 181 VAL A CA 1
ATOM 1357 C C . VAL A 1 181 ? 1.927 -8.184 -26.889 1.00 95.88 181 VAL A C 1
ATOM 1359 O O . VAL A 1 181 ? 1.192 -7.735 -26.004 1.00 95.88 181 VAL A O 1
ATOM 1362 N N . SER A 1 182 ? 1.772 -7.890 -28.179 1.00 96.06 182 SER A N 1
ATOM 1363 C CA . SER A 1 182 ? 0.732 -6.991 -28.694 1.00 96.06 182 SER A CA 1
ATOM 1364 C C . SER A 1 182 ? -0.553 -7.721 -29.085 1.00 96.06 182 SER A C 1
ATOM 1366 O O . SER A 1 182 ? -1.615 -7.103 -29.093 1.00 96.06 182 SER A O 1
ATOM 1368 N N . ASP A 1 183 ? -0.469 -9.014 -29.405 1.00 97.19 183 ASP A N 1
ATOM 1369 C CA . ASP A 1 183 ? -1.625 -9.803 -29.822 1.00 97.19 183 ASP A CA 1
ATOM 1370 C C . ASP A 1 183 ? -2.610 -10.018 -28.648 1.00 97.19 183 ASP A C 1
ATOM 1372 O O . ASP A 1 183 ? -2.194 -10.496 -27.586 1.00 97.19 183 ASP A O 1
ATOM 1376 N N . PRO A 1 184 ? -3.902 -9.654 -28.786 1.00 97.19 184 PRO A N 1
ATOM 1377 C CA . PRO A 1 184 ? -4.875 -9.750 -27.697 1.00 97.19 184 PRO A CA 1
ATOM 1378 C C . PRO A 1 184 ? -5.103 -11.174 -27.176 1.00 97.19 184 PRO A C 1
ATOM 1380 O O . PRO A 1 184 ? -5.275 -11.353 -25.967 1.00 97.19 184 PRO A O 1
ATOM 1383 N N . ASP A 1 185 ? -5.076 -12.179 -28.052 1.00 97.75 185 ASP A N 1
ATOM 1384 C CA . ASP A 1 185 ? -5.330 -13.573 -27.679 1.00 97.75 185 ASP A CA 1
ATOM 1385 C C . ASP A 1 185 ? -4.120 -14.159 -26.935 1.00 97.75 185 ASP A C 1
ATOM 1387 O O . ASP A 1 185 ? -4.263 -14.848 -25.914 1.00 97.75 185 ASP A O 1
ATOM 1391 N N . GLU A 1 186 ? -2.905 -13.813 -27.3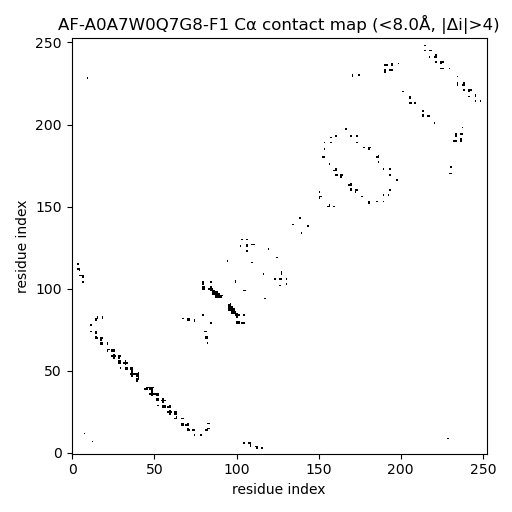73 1.00 97.62 186 GLU A N 1
ATOM 1392 C CA . GLU A 1 186 ? -1.678 -14.148 -26.649 1.00 97.62 186 GLU A CA 1
ATOM 1393 C C . GLU A 1 186 ? -1.626 -13.470 -25.269 1.00 97.62 186 GLU A C 1
ATOM 1395 O O . GLU A 1 186 ? -1.275 -14.114 -24.274 1.00 97.62 186 GLU A O 1
ATOM 1400 N N . ARG A 1 187 ? -2.034 -12.194 -25.168 1.00 97.88 187 ARG A N 1
ATOM 1401 C CA . ARG A 1 187 ? -2.144 -11.484 -23.877 1.00 97.88 187 ARG A CA 1
ATOM 1402 C C . ARG A 1 187 ? -3.149 -12.158 -22.949 1.00 97.88 187 ARG A C 1
ATOM 1404 O O . ARG A 1 187 ? -2.828 -12.383 -21.782 1.00 97.88 187 ARG A O 1
ATOM 1411 N N . ALA A 1 188 ? -4.337 -12.507 -23.445 1.00 97.44 188 ALA A N 1
ATOM 1412 C CA . ALA A 1 188 ? -5.354 -13.202 -22.656 1.00 97.44 188 ALA A CA 1
ATOM 1413 C C . ALA A 1 188 ? -4.835 -14.553 -22.137 1.00 97.44 188 ALA A C 1
ATOM 1415 O O . ALA A 1 188 ? -5.044 -14.904 -20.973 1.00 97.44 188 ALA A O 1
ATOM 1416 N N . THR A 1 189 ? -4.077 -15.270 -22.971 1.00 97.81 189 THR A N 1
ATOM 1417 C CA . THR A 1 189 ? -3.418 -16.524 -22.590 1.00 97.81 189 THR A CA 1
ATOM 1418 C C . THR A 1 189 ? -2.385 -16.307 -21.479 1.00 97.81 189 THR A C 1
ATOM 1420 O O . THR A 1 189 ? -2.398 -17.035 -20.483 1.00 97.81 189 THR A O 1
ATOM 1423 N N . LEU A 1 190 ? -1.524 -15.285 -21.591 1.00 97.69 190 LEU A N 1
ATOM 1424 C CA . LEU A 1 190 ? -0.559 -14.925 -20.541 1.00 97.69 190 LEU A CA 1
ATOM 1425 C C . LEU A 1 190 ? -1.252 -14.601 -19.216 1.00 97.69 190 LEU A C 1
ATOM 1427 O O . LEU A 1 190 ? -0.857 -15.127 -18.174 1.00 97.69 190 LEU A O 1
ATOM 1431 N N . VAL A 1 191 ? -2.285 -13.755 -19.262 1.00 98.00 191 VAL A N 1
ATOM 1432 C CA . VAL A 1 191 ? -3.075 -13.362 -18.088 1.00 98.00 191 VAL A CA 1
ATOM 1433 C C . VAL A 1 191 ? -3.653 -14.603 -17.410 1.00 98.00 191 VAL A C 1
ATOM 1435 O O . VAL A 1 191 ? -3.475 -14.775 -16.205 1.00 98.00 191 VAL A O 1
ATOM 1438 N N . HIS A 1 192 ? -4.286 -15.497 -18.175 1.00 97.69 192 HIS A N 1
ATOM 1439 C CA . HIS A 1 192 ? -4.900 -16.708 -17.637 1.00 97.69 192 HIS A CA 1
ATOM 1440 C C . HIS A 1 192 ? -3.881 -17.641 -16.967 1.00 97.69 192 HIS A C 1
ATOM 1442 O O . HIS A 1 192 ? -4.107 -18.095 -15.843 1.00 97.69 192 HIS A O 1
ATOM 1448 N N . VAL A 1 193 ? -2.739 -17.900 -17.615 1.00 97.00 193 VAL A N 1
ATOM 1449 C CA . VAL A 1 193 ? -1.705 -18.796 -17.070 1.00 97.00 193 VAL A CA 1
ATOM 1450 C C . VAL A 1 193 ? -1.103 -18.229 -15.785 1.00 97.00 193 VAL A C 1
ATOM 1452 O O . VAL A 1 193 ? -0.980 -18.951 -14.794 1.00 97.00 193 VAL A O 1
ATOM 1455 N N . VAL A 1 194 ? -0.764 -16.935 -15.764 1.00 97.44 194 VAL A N 1
ATOM 1456 C CA . VAL A 1 194 ? -0.199 -16.295 -14.566 1.00 97.44 194 VAL A CA 1
ATOM 1457 C C . VAL A 1 194 ? -1.227 -16.240 -13.438 1.00 97.44 194 VAL A C 1
ATOM 1459 O O . VAL A 1 194 ? -0.886 -16.590 -12.309 1.00 97.44 194 VAL A O 1
ATOM 1462 N N . CYS A 1 195 ? -2.478 -15.885 -13.740 1.00 97.69 195 CYS A N 1
ATOM 1463 C CA . CYS A 1 195 ? -3.581 -15.885 -12.779 1.00 97.69 195 CYS A CA 1
ATOM 1464 C C . CYS A 1 195 ? -3.759 -17.267 -12.130 1.00 97.69 195 CYS A C 1
ATOM 1466 O O . CYS A 1 195 ? -3.734 -17.387 -10.904 1.00 97.69 195 CYS A O 1
ATOM 1468 N N . SER A 1 196 ? -3.831 -18.327 -12.941 1.00 96.88 196 SER A N 1
ATOM 1469 C CA . SER A 1 196 ? -3.946 -19.708 -12.459 1.00 96.88 196 SER A CA 1
ATOM 1470 C C . SER A 1 196 ? -2.774 -20.092 -11.546 1.00 96.88 196 SER A C 1
ATOM 1472 O O . SER A 1 196 ? -2.975 -20.592 -10.436 1.00 96.88 196 SER A O 1
ATOM 1474 N N . ALA A 1 197 ? -1.542 -19.769 -11.952 1.00 96.50 197 ALA A N 1
ATOM 1475 C CA . ALA A 1 197 ? -0.343 -20.056 -11.169 1.00 96.50 197 ALA A CA 1
ATOM 1476 C C . ALA A 1 197 ? -0.249 -19.249 -9.856 1.00 96.50 197 ALA A C 1
ATOM 1478 O O . ALA A 1 197 ? 0.383 -19.707 -8.899 1.00 96.50 197 ALA A O 1
ATOM 1479 N N . GLU A 1 198 ? -0.812 -18.037 -9.792 1.00 96.38 198 GLU A N 1
ATOM 1480 C CA . GLU A 1 198 ? -0.841 -17.218 -8.570 1.00 96.38 198 GLU A CA 1
ATOM 1481 C C . GLU A 1 198 ? -1.961 -17.625 -7.607 1.00 96.38 198 GLU A C 1
ATOM 1483 O O . GLU A 1 198 ? -1.742 -17.644 -6.390 1.00 96.38 198 GLU A O 1
ATOM 1488 N N . LEU A 1 199 ? -3.132 -17.999 -8.127 1.00 96.94 199 LEU A N 1
ATOM 1489 C CA . LEU A 1 199 ? -4.277 -18.397 -7.311 1.00 96.94 199 LEU A CA 1
ATOM 1490 C C . LEU A 1 199 ? -4.207 -19.850 -6.826 1.00 96.94 199 LEU A C 1
ATOM 1492 O O . LEU A 1 199 ? -4.734 -20.141 -5.752 1.00 96.94 199 LEU A O 1
ATOM 1496 N N . ALA A 1 200 ? -3.526 -20.753 -7.539 1.00 96.94 200 ALA A N 1
ATOM 1497 C CA . ALA A 1 200 ? -3.387 -22.162 -7.154 1.00 96.94 200 ALA A CA 1
ATOM 1498 C C . ALA A 1 200 ? -2.983 -22.388 -5.676 1.00 96.94 200 ALA A C 1
ATOM 1500 O O . ALA A 1 200 ? -3.703 -23.104 -4.974 1.00 96.94 200 ALA A O 1
ATOM 1501 N N . PRO A 1 201 ? -1.911 -21.769 -5.132 1.00 96.69 201 PRO A N 1
ATOM 1502 C CA . PRO A 1 201 ? -1.554 -21.951 -3.722 1.00 96.69 201 PRO A CA 1
ATOM 1503 C C . PRO A 1 201 ? -2.578 -21.342 -2.750 1.00 96.69 201 PRO A C 1
ATOM 1505 O O . PRO A 1 201 ? -2.735 -21.833 -1.630 1.00 96.69 201 PRO A O 1
ATOM 1508 N N . ILE A 1 202 ? -3.288 -20.282 -3.153 1.00 96.25 202 ILE A N 1
ATOM 1509 C CA . ILE A 1 202 ? -4.353 -19.671 -2.346 1.00 96.25 202 ILE A CA 1
ATOM 1510 C C . ILE A 1 202 ? -5.534 -20.639 -2.256 1.00 96.25 202 ILE A C 1
ATOM 1512 O O . ILE A 1 202 ? -6.012 -20.915 -1.156 1.00 96.25 202 ILE A O 1
ATOM 1516 N N . PHE A 1 203 ? -5.962 -21.200 -3.387 1.00 97.38 203 PHE A N 1
ATOM 1517 C CA . PHE A 1 203 ? -7.040 -22.182 -3.433 1.00 97.38 203 PHE A CA 1
ATOM 1518 C C . PHE A 1 203 ? -6.684 -23.468 -2.695 1.00 97.38 203 PHE A C 1
ATOM 1520 O O . PHE A 1 203 ? -7.483 -23.904 -1.876 1.00 97.38 203 PHE A O 1
ATOM 1527 N N . ALA A 1 204 ? -5.471 -24.000 -2.858 1.00 97.19 204 ALA A N 1
ATOM 1528 C CA . ALA A 1 204 ? -5.022 -25.175 -2.110 1.00 97.19 204 ALA A CA 1
ATOM 1529 C C . ALA A 1 204 ? -5.110 -24.963 -0.586 1.00 97.19 204 ALA A C 1
ATOM 1531 O O . ALA A 1 204 ? -5.601 -25.824 0.145 1.00 97.19 204 ALA A O 1
ATOM 1532 N N . ARG A 1 205 ? -4.703 -23.782 -0.096 1.00 96.81 205 ARG A N 1
ATOM 1533 C CA . ARG A 1 205 ? -4.826 -23.419 1.326 1.00 96.81 205 ARG A CA 1
ATOM 1534 C C . ARG A 1 205 ? -6.288 -23.320 1.774 1.00 96.81 205 ARG A C 1
ATOM 1536 O O . ARG A 1 205 ? -6.624 -23.768 2.865 1.00 96.81 205 ARG A O 1
ATOM 1543 N N . ILE A 1 206 ? -7.145 -22.717 0.953 1.00 96.31 206 ILE A N 1
ATOM 1544 C CA . ILE A 1 206 ? -8.573 -22.502 1.239 1.00 96.31 206 ILE A CA 1
ATOM 1545 C C . ILE A 1 206 ? -9.374 -23.813 1.185 1.00 96.31 206 ILE A C 1
ATOM 1547 O O . ILE A 1 206 ? -10.332 -24.002 1.939 1.00 96.31 206 ILE A O 1
ATOM 1551 N N . ASP A 1 207 ? -8.991 -24.740 0.317 1.00 95.62 207 ASP A N 1
ATOM 1552 C CA . ASP A 1 207 ? -9.641 -26.043 0.218 1.00 95.62 207 ASP A CA 1
ATOM 1553 C C . ASP A 1 207 ? -9.332 -26.909 1.452 1.00 95.62 207 ASP A C 1
ATOM 1555 O O . ASP A 1 207 ? -10.196 -27.672 1.883 1.00 95.62 207 ASP A O 1
ATOM 1559 N N . GLY A 1 208 ? -8.170 -26.701 2.086 1.00 95.06 208 GLY A N 1
ATOM 1560 C CA . GLY A 1 208 ? -7.771 -27.351 3.338 1.00 95.06 208 GLY A CA 1
ATOM 1561 C C . GLY A 1 208 ? -8.443 -26.827 4.617 1.00 95.06 208 GLY A C 1
ATOM 1562 O O . GLY A 1 208 ? -8.254 -27.427 5.674 1.00 95.06 208 GLY A O 1
ATOM 1563 N N . VAL A 1 209 ? -9.221 -25.735 4.569 1.00 96.12 209 VAL A N 1
ATOM 1564 C CA . VAL A 1 209 ? -9.951 -25.223 5.747 1.00 96.12 209 VAL A CA 1
ATOM 1565 C C . VAL A 1 209 ? -11.405 -25.707 5.795 1.00 96.12 209 VAL A C 1
ATOM 1567 O O . VAL A 1 209 ? -12.010 -26.042 4.775 1.00 96.12 209 VAL A O 1
ATOM 1570 N N . ALA A 1 210 ? -11.994 -25.698 6.997 1.00 94.69 210 ALA A N 1
ATOM 1571 C CA . ALA A 1 210 ? -13.402 -26.032 7.213 1.00 94.69 210 ALA A CA 1
ATOM 1572 C C . ALA A 1 210 ? -14.345 -25.171 6.349 1.00 94.69 210 ALA A C 1
ATOM 1574 O O . ALA A 1 210 ? -14.102 -23.978 6.130 1.00 94.69 210 ALA A O 1
ATOM 1575 N N . SER A 1 211 ? -15.460 -25.761 5.905 1.00 91.38 211 SER A N 1
ATOM 1576 C CA . SER A 1 211 ? -16.444 -25.114 5.020 1.00 91.38 211 SER A CA 1
ATOM 1577 C C . SER A 1 211 ? -16.971 -23.786 5.575 1.00 91.38 211 SER A C 1
ATOM 1579 O O . SER A 1 211 ? -17.123 -22.825 4.822 1.00 91.38 211 SER A O 1
ATOM 1581 N N . SER A 1 212 ? -17.166 -23.695 6.895 1.00 90.69 212 SER A N 1
ATOM 1582 C CA . SER A 1 212 ? -17.613 -22.479 7.587 1.00 90.69 212 SER A CA 1
ATOM 1583 C C . SER A 1 212 ? -16.609 -21.320 7.500 1.00 90.69 212 SER A C 1
ATOM 1585 O O . SER A 1 212 ? -17.012 -20.157 7.456 1.00 90.69 212 SER A O 1
ATOM 1587 N N . THR A 1 213 ? -15.307 -21.612 7.424 1.00 94.56 213 THR A N 1
ATOM 1588 C CA . THR A 1 213 ? -14.228 -20.607 7.360 1.00 94.56 213 THR A CA 1
ATOM 1589 C C . THR A 1 213 ? -13.862 -20.241 5.920 1.00 94.56 213 THR A C 1
ATOM 1591 O O . THR A 1 213 ? -13.390 -19.131 5.664 1.00 94.56 213 THR A O 1
ATOM 1594 N N . ARG A 1 214 ? -14.138 -21.132 4.959 1.00 95.25 214 ARG A N 1
ATOM 1595 C CA . ARG A 1 214 ? -13.767 -20.991 3.543 1.00 95.25 214 ARG A CA 1
ATOM 1596 C C . ARG A 1 214 ? -14.199 -19.657 2.929 1.00 95.25 214 ARG A C 1
ATOM 1598 O O . ARG A 1 214 ? -13.405 -18.990 2.271 1.00 95.25 214 ARG A O 1
ATOM 1605 N N . ARG A 1 215 ? -15.437 -19.227 3.196 1.00 93.81 215 ARG A N 1
ATOM 1606 C CA . ARG A 1 215 ? -15.974 -17.950 2.692 1.00 93.81 215 ARG A CA 1
ATOM 1607 C C . ARG A 1 215 ? -15.185 -16.744 3.202 1.00 93.81 215 ARG A C 1
ATOM 1609 O O . ARG A 1 215 ? -14.910 -15.830 2.431 1.00 93.81 215 ARG A O 1
ATOM 1616 N N . ARG A 1 216 ? -14.818 -16.744 4.486 1.00 94.75 216 ARG A N 1
ATOM 1617 C CA . ARG A 1 216 ? -14.062 -15.648 5.107 1.00 94.75 216 ARG A CA 1
ATOM 1618 C C . ARG A 1 216 ? -12.662 -15.540 4.505 1.00 94.75 216 ARG A C 1
ATOM 1620 O O . ARG A 1 216 ? -12.214 -14.436 4.218 1.00 94.75 216 ARG A O 1
ATOM 1627 N N . GLU A 1 217 ? -12.005 -16.674 4.272 1.00 96.44 217 GLU A N 1
ATOM 1628 C CA . GLU A 1 217 ? -10.680 -16.705 3.643 1.00 96.44 217 GLU A CA 1
ATOM 1629 C C . GLU A 1 217 ? -10.722 -16.263 2.173 1.00 96.44 217 GLU A C 1
ATOM 1631 O O . GLU A 1 217 ? -9.863 -15.492 1.752 1.00 96.44 217 GLU A O 1
ATOM 1636 N N . LEU A 1 218 ? -11.750 -16.654 1.408 1.00 96.38 218 LEU A N 1
ATOM 1637 C CA . LEU A 1 218 ? -11.946 -16.151 0.041 1.00 96.38 218 LEU A CA 1
ATOM 1638 C C . LEU A 1 218 ? -12.186 -14.634 0.011 1.00 96.38 218 LEU A C 1
ATOM 1640 O O . LEU A 1 218 ? -11.596 -13.934 -0.807 1.00 96.38 218 LEU A O 1
ATOM 1644 N N . GLN A 1 219 ? -13.011 -14.106 0.922 1.00 95.75 219 GLN A N 1
ATOM 1645 C CA . GLN A 1 219 ? -13.252 -12.661 1.034 1.00 95.75 219 GLN A CA 1
ATOM 1646 C C . GLN A 1 219 ? -11.985 -11.891 1.420 1.00 95.75 219 GLN A C 1
ATOM 1648 O O . GLN A 1 219 ? -11.741 -10.808 0.887 1.00 95.75 219 GLN A O 1
ATOM 1653 N N . ARG A 1 220 ? -11.165 -12.453 2.317 1.00 95.94 220 ARG A N 1
ATOM 1654 C CA . ARG A 1 220 ? -9.852 -11.895 2.653 1.00 95.94 220 ARG A CA 1
ATOM 1655 C C . ARG A 1 220 ? -8.943 -11.879 1.425 1.00 95.94 220 ARG A C 1
ATOM 1657 O O . ARG A 1 220 ? -8.436 -10.817 1.096 1.00 95.94 220 ARG A O 1
ATOM 1664 N N . ALA A 1 221 ? -8.808 -13.000 0.715 1.00 96.31 221 ALA A N 1
ATOM 1665 C CA . ALA A 1 221 ? -7.980 -13.079 -0.490 1.00 96.31 221 ALA A CA 1
ATOM 1666 C C . ALA A 1 221 ? -8.413 -12.062 -1.561 1.00 96.31 221 ALA A C 1
ATOM 1668 O O . ALA A 1 221 ? -7.576 -11.395 -2.158 1.00 96.31 221 ALA A O 1
ATOM 1669 N N . LEU A 1 222 ? -9.720 -11.882 -1.750 1.00 96.19 222 LEU A N 1
ATOM 1670 C CA . LEU A 1 222 ? -10.278 -10.883 -2.658 1.00 96.19 222 LEU A CA 1
ATOM 1671 C C . LEU A 1 222 ? -9.971 -9.444 -2.212 1.00 96.19 222 LEU A C 1
ATOM 1673 O O . LEU A 1 222 ? -9.627 -8.603 -3.040 1.00 96.19 222 LEU A O 1
ATOM 1677 N N . SER A 1 223 ? -10.040 -9.152 -0.910 1.00 93.19 223 SER A N 1
ATOM 1678 C CA . SER A 1 223 ? -9.595 -7.860 -0.371 1.00 93.19 223 SER A CA 1
ATOM 1679 C C . SER A 1 223 ? -8.093 -7.640 -0.570 1.00 93.19 223 SER A C 1
ATOM 1681 O O . SER A 1 223 ? -7.685 -6.522 -0.881 1.00 93.19 223 SER A O 1
ATOM 1683 N N . ASP A 1 224 ? -7.284 -8.686 -0.406 1.00 92.38 224 ASP A N 1
ATOM 1684 C CA . ASP A 1 224 ? -5.832 -8.620 -0.568 1.00 92.38 224 ASP A CA 1
ATOM 1685 C C . ASP A 1 224 ? -5.458 -8.333 -2.030 1.00 92.38 224 ASP A C 1
ATOM 1687 O O . ASP A 1 224 ? -4.658 -7.436 -2.278 1.00 92.38 224 ASP A O 1
ATOM 1691 N N . VAL A 1 225 ? -6.090 -9.011 -3.000 1.00 94.31 225 VAL A N 1
ATOM 1692 C CA . VAL A 1 225 ? -5.882 -8.764 -4.443 1.00 94.31 225 VAL A CA 1
ATOM 1693 C C . VAL A 1 225 ? -6.304 -7.345 -4.840 1.00 94.31 225 VAL A C 1
ATOM 1695 O O . VAL A 1 225 ? -5.591 -6.681 -5.588 1.00 94.31 225 VAL A O 1
ATOM 1698 N N . ARG A 1 226 ? -7.417 -6.825 -4.299 1.00 92.56 226 ARG A N 1
ATOM 1699 C CA . ARG A 1 226 ? -7.856 -5.434 -4.551 1.00 92.56 226 ARG A CA 1
ATOM 1700 C C . ARG A 1 226 ? -6.864 -4.390 -4.046 1.00 92.56 226 ARG A C 1
ATOM 1702 O O . ARG A 1 226 ? -6.763 -3.317 -4.635 1.00 92.56 226 ARG A O 1
ATOM 1709 N N . ALA A 1 227 ? -6.181 -4.680 -2.943 1.00 86.75 227 ALA A N 1
ATOM 1710 C CA . ALA A 1 227 ? -5.189 -3.790 -2.352 1.00 86.75 227 ALA A CA 1
ATOM 1711 C C . ALA A 1 227 ? -3.789 -3.947 -2.973 1.00 86.75 227 ALA A C 1
ATOM 1713 O O . ALA A 1 227 ? -2.898 -3.144 -2.680 1.00 86.75 227 ALA A O 1
ATOM 1714 N N . ASP A 1 228 ? -3.578 -4.981 -3.789 1.00 88.69 228 ASP A N 1
ATOM 1715 C CA . ASP A 1 228 ? -2.284 -5.284 -4.384 1.00 88.69 228 ASP A CA 1
ATOM 1716 C C . ASP A 1 228 ? -1.973 -4.361 -5.571 1.00 88.69 228 ASP A C 1
ATOM 1718 O O . ASP A 1 228 ? -2.857 -3.911 -6.301 1.00 88.69 228 ASP A O 1
ATOM 1722 N N . ASN A 1 229 ? -0.686 -4.079 -5.771 1.00 85.75 229 ASN A N 1
ATOM 1723 C CA . ASN A 1 229 ? -0.207 -3.248 -6.874 1.00 85.75 229 ASN A CA 1
ATOM 1724 C C . ASN A 1 229 ? 0.344 -4.142 -7.988 1.00 85.75 229 ASN A C 1
ATOM 1726 O O . ASN A 1 229 ? 1.560 -4.292 -8.133 1.00 85.75 229 ASN A O 1
ATOM 1730 N N . ILE A 1 230 ? -0.566 -4.773 -8.724 1.00 92.00 230 ILE A N 1
ATOM 1731 C CA . ILE A 1 230 ? -0.269 -5.623 -9.882 1.00 92.00 230 ILE A CA 1
ATOM 1732 C C . ILE A 1 230 ? -0.834 -5.015 -11.166 1.00 92.00 230 ILE A C 1
ATOM 1734 O O . ILE A 1 230 ? -1.724 -4.167 -11.071 1.00 92.00 230 ILE A O 1
ATOM 1738 N N . PRO A 1 231 ? -0.334 -5.429 -12.350 1.00 92.81 231 PRO A N 1
ATOM 1739 C CA . PRO A 1 231 ? -0.919 -5.016 -13.622 1.00 92.81 231 PRO A CA 1
ATOM 1740 C C . PRO A 1 231 ? -2.432 -5.240 -13.637 1.00 92.81 231 PRO A C 1
ATOM 1742 O O . PRO A 1 231 ? -2.921 -6.248 -13.115 1.00 92.81 231 PRO A O 1
ATOM 1745 N N . GLU A 1 232 ? -3.160 -4.278 -14.198 1.00 93.75 232 GLU A N 1
ATOM 1746 C CA . GLU A 1 232 ? -4.619 -4.217 -14.119 1.00 93.75 232 GLU A CA 1
ATOM 1747 C C . GLU A 1 232 ? -5.276 -5.460 -14.717 1.00 93.75 232 GLU A C 1
ATOM 1749 O O . GLU A 1 232 ? -6.161 -6.036 -14.087 1.00 93.75 232 GLU A O 1
ATOM 1754 N N . GLU A 1 233 ? -4.759 -5.956 -15.840 1.00 95.31 233 GLU A N 1
ATOM 1755 C CA . GLU A 1 233 ? -5.290 -7.135 -16.524 1.00 95.31 233 GLU A CA 1
ATOM 1756 C C . GLU A 1 233 ? -5.197 -8.398 -15.654 1.00 95.31 233 GLU A C 1
ATOM 1758 O O . GLU A 1 233 ? -6.119 -9.214 -15.614 1.00 95.31 233 GLU A O 1
ATOM 1763 N N . LEU A 1 234 ? -4.098 -8.551 -14.905 1.00 96.75 234 LEU A N 1
ATOM 1764 C CA . LEU A 1 234 ? -3.938 -9.664 -13.968 1.00 96.75 234 LEU A CA 1
ATOM 1765 C C . LEU A 1 234 ? -4.859 -9.504 -12.758 1.00 96.75 234 LEU A C 1
ATOM 1767 O O . LEU A 1 234 ? -5.464 -10.481 -12.319 1.00 96.75 234 LEU A O 1
ATOM 1771 N N . ARG A 1 235 ? -4.989 -8.279 -12.232 1.00 96.94 235 ARG A N 1
ATOM 1772 C CA . ARG A 1 235 ? -5.886 -7.985 -11.108 1.00 96.94 235 ARG A CA 1
ATOM 1773 C C . ARG A 1 235 ? -7.325 -8.339 -11.447 1.00 96.94 235 ARG A C 1
ATOM 1775 O O . ARG A 1 235 ? -7.987 -9.001 -10.655 1.00 96.94 235 ARG A O 1
ATOM 1782 N N . GLU A 1 236 ? -7.810 -7.909 -12.604 1.00 97.62 236 GLU A N 1
ATOM 1783 C CA . GLU A 1 236 ? -9.174 -8.194 -13.047 1.00 97.62 236 GLU A CA 1
ATOM 1784 C C . GLU A 1 236 ? -9.414 -9.697 -13.201 1.00 97.62 236 GLU A C 1
ATOM 1786 O O . GLU A 1 236 ? -10.401 -10.211 -12.671 1.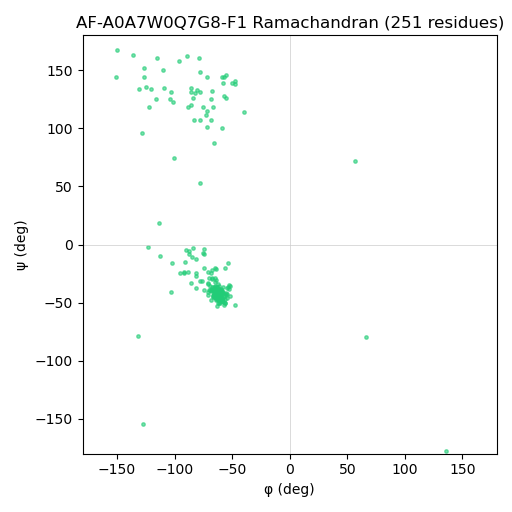00 97.62 236 GLU A O 1
ATOM 1791 N N . ALA A 1 237 ? -8.482 -10.419 -13.831 1.00 97.38 237 ALA A N 1
ATOM 1792 C CA . ALA A 1 237 ? -8.573 -11.870 -13.970 1.00 97.38 237 ALA A CA 1
ATOM 1793 C C . ALA A 1 237 ? -8.601 -12.592 -12.611 1.00 97.38 237 ALA A C 1
ATOM 1795 O O . ALA A 1 237 ? -9.462 -13.446 -12.386 1.00 97.38 237 ALA A O 1
ATOM 1796 N N . GLU A 1 238 ? -7.722 -12.211 -11.674 1.00 97.62 238 GLU A N 1
ATOM 1797 C CA . GLU A 1 238 ? -7.707 -12.789 -10.325 1.00 97.62 238 GLU A CA 1
ATOM 1798 C C . GLU A 1 238 ? -9.024 -12.535 -9.575 1.00 97.62 238 GLU A C 1
ATOM 1800 O O . GLU A 1 238 ? -9.550 -13.438 -8.918 1.00 97.62 238 GLU A O 1
ATOM 1805 N N . LEU A 1 239 ? -9.586 -11.326 -9.685 1.00 97.69 239 LEU A N 1
ATOM 1806 C CA . LEU A 1 239 ? -10.858 -10.979 -9.048 1.00 97.69 239 LEU A CA 1
ATOM 1807 C C . LEU A 1 239 ? -12.027 -11.782 -9.622 1.00 97.69 239 LEU A C 1
ATOM 1809 O O . LEU A 1 239 ? -12.847 -12.283 -8.852 1.00 97.69 239 LEU A O 1
ATOM 1813 N N . VAL A 1 240 ? -12.084 -11.954 -10.945 1.00 97.94 240 VAL A N 1
ATOM 1814 C CA . VAL A 1 240 ? -13.130 -12.745 -11.611 1.00 97.94 240 VAL A CA 1
ATOM 1815 C C . VAL A 1 240 ? -13.106 -14.203 -11.145 1.00 97.94 240 VAL A C 1
ATOM 1817 O O . VAL A 1 240 ? -14.163 -14.764 -10.834 1.00 97.94 240 VAL A O 1
ATOM 1820 N N . ASP A 1 241 ? -11.926 -14.817 -11.058 1.00 97.38 241 ASP A N 1
ATOM 1821 C CA . ASP A 1 241 ? -11.782 -16.212 -10.631 1.00 97.38 241 ASP A CA 1
ATOM 1822 C C . ASP A 1 241 ? -12.082 -16.397 -9.135 1.00 97.38 241 ASP A C 1
ATOM 1824 O O . ASP A 1 241 ? -12.774 -17.351 -8.754 1.00 97.38 241 ASP A O 1
ATOM 1828 N N . LEU A 1 242 ? -11.660 -15.456 -8.283 1.00 96.94 242 LEU A N 1
ATOM 1829 C CA . LEU A 1 242 ? -12.025 -15.438 -6.862 1.00 96.94 242 LEU A CA 1
ATOM 1830 C C . LEU A 1 242 ? -13.541 -15.287 -6.664 1.00 96.94 242 LEU A C 1
ATOM 1832 O O . LEU A 1 242 ? -14.135 -16.054 -5.902 1.00 96.94 242 LEU A O 1
ATOM 1836 N N . ASP A 1 243 ? -14.193 -14.371 -7.384 1.00 96.81 243 ASP A N 1
ATOM 1837 C CA . ASP A 1 243 ? -15.648 -14.178 -7.321 1.00 96.81 243 ASP A CA 1
ATOM 1838 C C . ASP A 1 243 ? -16.417 -15.394 -7.857 1.00 96.81 243 ASP A C 1
ATOM 1840 O O . ASP A 1 243 ? -17.466 -15.770 -7.316 1.00 96.81 243 ASP A O 1
ATOM 1844 N N . ARG A 1 244 ? -15.910 -16.057 -8.906 1.00 96.88 244 ARG A N 1
ATOM 1845 C CA . ARG A 1 244 ? -16.467 -17.330 -9.392 1.00 96.88 244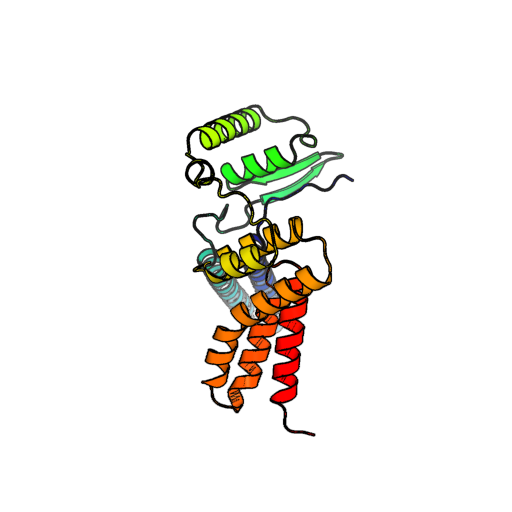 ARG A CA 1
ATOM 1846 C C . ARG A 1 244 ? -16.389 -18.399 -8.300 1.00 96.88 244 ARG A C 1
ATOM 1848 O O . ARG A 1 244 ? -17.391 -19.068 -8.038 1.00 96.88 244 ARG A O 1
ATOM 1855 N N . ARG A 1 245 ? -15.245 -18.524 -7.617 1.00 95.88 245 ARG A N 1
ATOM 1856 C CA . ARG A 1 245 ? -15.062 -19.494 -6.527 1.00 95.88 245 ARG A CA 1
ATOM 1857 C C . ARG A 1 245 ? -15.992 -19.196 -5.349 1.00 95.88 245 ARG A C 1
ATOM 1859 O O . ARG A 1 245 ? -16.649 -20.118 -4.872 1.00 95.88 245 ARG A O 1
ATOM 1866 N N . ILE A 1 246 ? -16.134 -17.932 -4.942 1.00 94.62 246 ILE A N 1
ATOM 1867 C CA . ILE A 1 246 ? -17.079 -17.517 -3.889 1.00 94.62 246 ILE A CA 1
ATOM 1868 C C . ILE A 1 246 ? -18.506 -17.943 -4.243 1.00 94.62 246 ILE A C 1
ATOM 1870 O O . ILE A 1 246 ? -19.155 -18.603 -3.431 1.00 94.62 246 ILE A O 1
ATOM 1874 N N . ARG A 1 247 ? -18.972 -17.639 -5.462 1.00 94.88 247 ARG A N 1
ATOM 1875 C CA . ARG A 1 247 ? -20.313 -18.031 -5.925 1.00 94.88 247 ARG A CA 1
ATOM 1876 C C . ARG A 1 247 ? -20.514 -19.546 -5.904 1.00 94.88 247 ARG A C 1
ATOM 1878 O O . ARG A 1 247 ? -21.546 -19.998 -5.431 1.00 94.88 247 ARG A O 1
ATOM 1885 N N . SER A 1 248 ? -19.511 -20.321 -6.321 1.00 94.06 248 SER A N 1
ATOM 1886 C CA . SER A 1 248 ? -19.579 -21.793 -6.302 1.00 94.06 248 SER A CA 1
ATOM 1887 C C . SER A 1 248 ? -19.600 -22.410 -4.897 1.00 94.06 248 SER A C 1
ATOM 1889 O O . SER A 1 248 ? -20.035 -23.544 -4.733 1.00 94.06 248 SER A O 1
ATOM 1891 N N . THR A 1 249 ? -19.126 -21.686 -3.878 1.00 90.81 249 THR A N 1
ATOM 1892 C CA . THR A 1 249 ? -19.127 -22.166 -2.484 1.00 90.81 249 THR A CA 1
ATOM 1893 C C . THR A 1 249 ? -20.419 -21.872 -1.725 1.00 90.81 249 THR A C 1
ATOM 1895 O O . THR A 1 249 ? -20.576 -22.350 -0.602 1.00 90.81 249 THR A O 1
ATOM 1898 N N . LEU A 1 250 ? -21.334 -21.085 -2.297 1.00 82.44 250 LEU A N 1
ATOM 1899 C CA . LEU A 1 250 ? -22.626 -20.800 -1.681 1.00 82.44 250 LEU A CA 1
ATOM 1900 C C . LEU A 1 250 ? -23.626 -21.906 -2.046 1.00 82.44 250 LEU A C 1
ATOM 1902 O O . LEU A 1 250 ? -23.687 -22.289 -3.215 1.00 82.44 250 LEU A O 1
ATOM 1906 N N . PRO A 1 251 ? -24.414 -22.423 -1.084 1.00 78.19 251 PRO A N 1
ATOM 1907 C CA . PRO A 1 251 ? -25.543 -23.276 -1.428 1.00 78.19 251 PRO A CA 1
ATOM 1908 C C . PRO A 1 251 ? -26.501 -22.495 -2.347 1.00 78.19 251 PRO A C 1
ATOM 1910 O O . PRO A 1 251 ? -26.638 -21.279 -2.161 1.00 78.19 251 PRO A O 1
ATOM 1913 N N . PRO A 1 252 ? -27.141 -23.152 -3.334 1.00 75.50 252 PRO A N 1
ATOM 1914 C CA . PRO A 1 252 ? -28.218 -22.520 -4.086 1.00 75.50 252 PRO A CA 1
ATOM 1915 C C . PRO A 1 252 ? -29.278 -22.049 -3.082 1.00 75.50 252 PRO A C 1
ATOM 1917 O O . PRO A 1 252 ? -29.677 -22.823 -2.209 1.00 75.50 252 PRO A O 1
ATOM 1920 N N . MET A 1 253 ? -29.624 -20.761 -3.146 1.00 59.16 253 MET A N 1
ATOM 1921 C CA . MET A 1 253 ? -30.679 -20.172 -2.314 1.00 59.16 253 MET A CA 1
ATOM 1922 C C . MET A 1 253 ? -32.052 -20.671 -2.743 1.00 59.16 253 MET A C 1
ATOM 1924 O O . MET A 1 253 ? -32.229 -20.901 -3.962 1.00 59.16 253 MET A O 1
#

Sequence (253 aa):
MRELLFPYCSRCVGHVRIWETGSMASSVIMLTGISGGIVIALSQTALGGLLVFGAALVAAVIVTSIMQSRARSHCLPSCASGAKAVVFYGWSGSTNTFAFESAAYTARFAEQNATKLASVDPGLRHLLEAHKVARLQVPTPASATRTVPPPRDLKQWLAHLDHQPTRVSRRIAFGRALDVVSDPDERATLVHVVCSAELAPIFARIDGVASSTRRRELQRALSDVRADNIPEELREAELVDLDRRIRSTLPPM

Secondary structure (DSSP, 8-state):
-PPPPP---HHHHHHHHHHHHHHHHHHHHHHHHHHHHHHHHHHT-HHHHHHHHHHHHHHHHHHHHHHHHHHHHT--TTSS-SS-SEEEEEEETTEEEEEES-HHHHHHHHHHTGGG-SS--HHHHHHHHHHHHHHHHS--GGGTS--PPPPSSHHHHHHHHHT-SSHHHHHHHHHHHHHH---HHHHHHHHHHHHHHHHHHHHHHHHTS-HHHHHHHHHHHHHHHHHS---HHHHHHHHHHHHHHHHHHSPP-

Mean predicted aligned error: 9.94 Å

Radius of gyration: 25.64 Å; Cα contacts (8 Å, |Δi|>4): 198; chains: 1; bounding box: 60×60×72 Å